Protein AF-0000000085064181 (afdb_homodimer)

Foldseek 3Di:
DDPLVVLVVLQVVLCCLLLVVLVCCLVPVLVVLVVPPPDLLVSLVVVLVVCVVSLVSNVVSLVSNVVSLVVVCVVCPHLVSADPLSNLLSVLSVVLSVLSVVLVPPLSVQLVVCSVVVVRVSNSVSVVVSSVSSVVSSVSVVSSVVSVVVSPPD/DDPLVVLVVLQVVLCCLLLVVLVCCLVPVLVVLVVPPPDLLVSLVVVLVVCVVSLVSNVVSLVSNVVSLVVVCVVCPHLVSADPLSNLLSVLSVVLSVLSVVLVPPLSVQLVVCSVVVVRVSNSVSVVVSSVSSVVSSVSVVSSVVSVVVSVPD

Radius of gyration: 20.27 Å; Cα contacts (8 Å, |Δi|>4): 348; chains: 2; bounding box: 43×54×42 Å

pLDDT: mean 97.79, std 2.45, range [74.62, 98.94]

Secondary structure (DSSP, 8-state):
--HHHHHHHHHHHHHHHHHHHHHHIIIIIHHHHHHH---HHHHHHHHHHHHHHHHHHHHHHHHHHHHHHHHHHHHTT-GGGS-HHHHHHHHHHHHHHHHHHHHIIIIIHHHHHHHHHT-HHHHHHHHHHHHHHHHHHHHHHHHHHHHHHHHHH-/--HHHHHHHHHHHHHHHHHHHHHHIIIIIHHHHHHH---HHHHHHHHHHHHHHHHHHHHHHHHHHHHHHHHHHHHTT-GGGS-HHHHHHHHHHHHHHHHHHHHIIIIIHHHHHHHHHT-HHHHHHHHHHHHHHHHHHHHHHHHHHHHHHHHHH-

Organism: Acidithiobacillus ferrooxidans (strain ATCC 23270 / DSM 14882 / CIP 104768 / NCIMB 8455) (NCBI:txid243159)

Solvent-accessible surface area (backbone atoms only — not comparable to full-atom values): 15217 Å² total; per-residue (Å²): 132,40,71,63,20,55,36,48,35,53,28,50,52,25,46,23,48,45,55,5,23,50,47,37,42,65,70,43,48,52,56,45,46,61,75,72,38,84,49,61,58,60,43,43,52,52,49,49,62,48,45,53,62,50,49,57,47,41,54,51,30,51,50,44,32,52,54,34,50,52,49,48,33,53,74,58,67,27,72,86,58,41,56,69,37,42,42,49,18,53,53,47,49,51,49,42,53,51,48,51,51,46,37,50,73,42,33,47,51,48,21,53,52,21,54,77,70,66,36,45,73,55,18,48,51,20,50,50,50,37,50,51,55,50,48,51,42,55,59,52,44,54,61,25,49,42,21,46,37,36,56,73,47,86,131,40,71,62,21,56,37,47,35,52,29,50,51,26,46,22,48,46,56,5,24,49,48,36,39,65,70,43,48,52,58,48,46,61,74,71,37,84,50,62,58,60,42,41,52,52,49,48,60,47,45,53,61,51,50,57,48,43,54,52,30,48,50,44,33,52,52,34,50,52,49,48,33,53,74,57,67,28,72,88,58,40,55,68,38,42,42,49,18,52,53,47,48,51,50,42,53,52,48,52,52,48,37,50,71,42,33,47,51,49,21,53,52,22,54,78,68,66,37,44,71,56,18,48,50,21,49,50,50,39,51,51,55,51,48,52,43,55,58,50,44,54,62,28,49,43,21,46,37,34,56,73,48,85

Structure (mmCIF, N/CA/C/O backbone):
data_AF-0000000085064181-model_v1
#
loop_
_entity.id
_entity.type
_entity.pdbx_description
1 polymer 'Copper resistance protein D domain-containing protein'
#
loop_
_atom_site.group_PDB
_atom_site.id
_atom_site.type_symbol
_atom_site.label_atom_id
_atom_site.label_alt_id
_atom_site.label_comp_id
_atom_site.label_asym_id
_atom_site.label_entity_id
_atom_site.label_seq_id
_atom_site.pdbx_PDB_ins_code
_atom_site.Cartn_x
_atom_site.Cartn_y
_atom_site.Cartn_z
_atom_site.occupancy
_atom_site.B_iso_or_equiv
_atom_site.auth_seq_id
_atom_site.auth_comp_id
_atom_site.auth_asym_id
_atom_site.auth_atom_id
_atom_site.pdbx_PDB_model_num
ATOM 1 N N . MET A 1 1 ? -0.974 -13.344 -24.125 1 75.06 1 MET A N 1
ATOM 2 C CA . MET A 1 1 ? -1.192 -13.422 -22.688 1 75.06 1 MET A CA 1
ATOM 3 C C . MET A 1 1 ? -2.535 -14.07 -22.375 1 75.06 1 MET A C 1
ATOM 5 O O . MET A 1 1 ? -3.535 -13.789 -23.031 1 75.06 1 MET A O 1
ATOM 9 N N . SER A 1 2 ? -2.432 -14.891 -21.328 1 89.25 2 SER A N 1
ATOM 10 C CA . SER A 1 2 ? -3.637 -15.641 -20.984 1 89.25 2 SER A CA 1
ATOM 11 C C . SER A 1 2 ? -4.617 -14.781 -20.203 1 89.25 2 SER A C 1
ATOM 13 O O . SER A 1 2 ? -4.238 -13.75 -19.641 1 89.25 2 SER A O 1
ATOM 15 N N . ALA A 1 3 ? -5.836 -15.094 -20.312 1 91.94 3 ALA A N 1
ATOM 16 C CA . ALA A 1 3 ? -6.875 -14.422 -19.547 1 91.94 3 ALA A CA 1
ATOM 17 C C . ALA A 1 3 ? -6.539 -14.438 -18.047 1 91.94 3 ALA A C 1
ATOM 19 O O . ALA A 1 3 ? -6.77 -13.445 -17.344 1 91.94 3 ALA A O 1
ATOM 20 N N . LEU A 1 4 ? -5.977 -15.492 -17.625 1 94.12 4 LEU A N 1
ATOM 21 C CA . LEU A 1 4 ? -5.621 -15.633 -16.219 1 94.12 4 LEU A CA 1
ATOM 22 C C . LEU A 1 4 ? -4.527 -14.641 -15.82 1 94.12 4 LEU A C 1
ATOM 24 O O . LEU A 1 4 ? -4.555 -14.086 -14.727 1 94.12 4 LEU A O 1
ATOM 28 N N . THR A 1 5 ? -3.584 -14.422 -16.719 1 96.19 5 THR A N 1
ATOM 29 C CA . THR A 1 5 ? -2.518 -13.461 -16.469 1 96.19 5 THR A CA 1
ATOM 30 C C . THR A 1 5 ? -3.086 -12.055 -16.297 1 96.19 5 THR A C 1
ATOM 32 O O . THR A 1 5 ? -2.703 -11.336 -15.367 1 96.19 5 THR A O 1
ATOM 35 N N . VAL A 1 6 ? -4.004 -11.68 -17.141 1 97.12 6 VAL A N 1
ATOM 36 C CA . VAL A 1 6 ? -4.605 -10.352 -17.094 1 97.12 6 VAL A CA 1
ATOM 37 C C . VAL A 1 6 ? -5.414 -10.188 -15.812 1 97.12 6 VAL A C 1
ATOM 39 O O . VAL A 1 6 ? -5.273 -9.18 -15.109 1 97.12 6 VAL A O 1
ATOM 42 N N . LEU A 1 7 ? -6.238 -11.148 -15.477 1 98.06 7 LEU A N 1
ATOM 43 C CA . LEU A 1 7 ? -7.066 -11.102 -14.281 1 98.06 7 LEU A CA 1
ATOM 44 C C . LEU A 1 7 ? -6.199 -11.023 -13.023 1 98.06 7 LEU A C 1
ATOM 46 O O . LEU A 1 7 ? -6.473 -10.219 -12.133 1 98.06 7 LEU A O 1
ATOM 50 N N . GLN A 1 8 ? -5.191 -11.828 -13.055 1 98.19 8 GLN A N 1
ATOM 51 C CA . GLN A 1 8 ? -4.309 -11.852 -11.898 1 98.19 8 GLN A CA 1
ATOM 52 C C . GLN A 1 8 ? -3.559 -10.531 -11.75 1 98.19 8 GLN A C 1
ATOM 54 O O . GLN A 1 8 ? -3.336 -10.055 -10.633 1 98.19 8 GLN A O 1
ATOM 59 N N . PHE A 1 9 ? -3.121 -10.016 -12.836 1 98.62 9 PHE A N 1
ATOM 60 C CA . PHE A 1 9 ? -2.404 -8.742 -12.797 1 98.62 9 PHE A CA 1
ATOM 61 C C . PHE A 1 9 ? -3.254 -7.656 -12.148 1 98.62 9 PHE A C 1
ATOM 63 O O . PHE A 1 9 ? -2.801 -6.977 -11.227 1 98.62 9 PHE A O 1
ATOM 70 N N . PHE A 1 10 ? -4.441 -7.477 -12.594 1 98.75 10 PHE A N 1
ATOM 71 C CA . PHE A 1 10 ? -5.32 -6.445 -12.055 1 98.75 10 PHE A CA 1
ATOM 72 C C . PHE A 1 10 ? -5.719 -6.77 -10.617 1 98.75 10 PHE A C 1
ATOM 74 O O . PHE A 1 10 ? -5.836 -5.867 -9.789 1 98.75 10 PHE A O 1
ATOM 81 N N . HIS A 1 11 ? -5.949 -8.016 -10.32 1 98.88 11 HIS A N 1
ATOM 82 C CA . HIS A 1 11 ? -6.301 -8.438 -8.969 1 98.88 11 HIS A CA 1
ATOM 83 C C . HIS A 1 11 ? -5.203 -8.086 -7.977 1 98.88 11 HIS A C 1
ATOM 85 O O . HIS A 1 11 ? -5.465 -7.445 -6.953 1 98.88 11 HIS A O 1
ATOM 91 N N . ILE A 1 12 ? -3.961 -8.391 -8.328 1 98.75 12 ILE A N 1
ATOM 92 C CA . ILE A 1 12 ? -2.828 -8.172 -7.434 1 98.75 12 ILE A CA 1
ATOM 93 C C . ILE A 1 12 ? -2.555 -6.676 -7.305 1 98.75 12 ILE A C 1
ATOM 95 O O . ILE A 1 12 ? -2.26 -6.18 -6.215 1 98.75 12 ILE A O 1
ATOM 99 N N . THR A 1 13 ? -2.658 -5.98 -8.398 1 98.75 13 THR A N 1
ATOM 100 C CA . THR A 1 13 ? -2.443 -4.539 -8.352 1 98.75 13 THR A CA 1
ATOM 101 C C . THR A 1 13 ? -3.471 -3.869 -7.441 1 98.75 13 THR A C 1
ATOM 103 O O . THR A 1 13 ? -3.139 -2.941 -6.699 1 98.75 13 THR A O 1
ATOM 106 N N . ALA A 1 14 ? -4.699 -4.336 -7.512 1 98.88 14 ALA A N 1
ATOM 107 C CA . ALA A 1 14 ? -5.746 -3.807 -6.648 1 98.88 14 ALA A CA 1
ATOM 108 C C . ALA A 1 14 ? -5.453 -4.109 -5.18 1 98.88 14 ALA A C 1
ATOM 110 O O . ALA A 1 14 ? -5.645 -3.252 -4.312 1 98.88 14 ALA A O 1
ATOM 111 N N . VAL A 1 15 ? -4.949 -5.27 -4.883 1 98.88 15 VAL A N 1
ATOM 112 C CA . VAL A 1 15 ? -4.598 -5.652 -3.518 1 98.88 15 VAL A CA 1
ATOM 113 C C . VAL A 1 15 ? -3.463 -4.762 -3.01 1 98.88 15 VAL A C 1
ATOM 115 O O . VAL A 1 15 ? -3.533 -4.23 -1.901 1 98.88 15 VAL A O 1
ATOM 118 N N . VAL A 1 16 ? -2.463 -4.566 -3.787 1 98.88 16 VAL A N 1
ATOM 119 C CA . VAL A 1 16 ? -1.282 -3.803 -3.4 1 98.88 16 VAL A CA 1
ATOM 120 C C . VAL A 1 16 ? -1.685 -2.369 -3.059 1 98.88 16 VAL A C 1
ATOM 122 O O . VAL A 1 16 ? -1.287 -1.838 -2.02 1 98.88 16 VAL A O 1
ATOM 125 N N . SER A 1 17 ? -2.496 -1.791 -3.879 1 98.75 17 SER A N 1
ATOM 126 C CA . SER A 1 17 ? -2.828 -0.38 -3.707 1 98.75 17 SER A CA 1
ATOM 127 C C . SER A 1 17 ? -3.83 -0.183 -2.576 1 98.75 17 SER A C 1
ATOM 129 O O . SER A 1 17 ? -3.766 0.811 -1.849 1 98.75 17 SER A O 1
ATOM 131 N N . TRP A 1 18 ? -4.746 -1.144 -2.412 1 98.88 18 TRP A N 1
ATOM 132 C CA . TRP A 1 18 ? -5.762 -1.021 -1.369 1 98.88 18 TRP A CA 1
ATOM 133 C C . TRP A 1 18 ? -5.191 -1.404 -0.007 1 98.88 18 TRP A C 1
ATOM 135 O O . TRP A 1 18 ? -5.105 -0.567 0.895 1 98.88 18 TRP A O 1
ATOM 145 N N . ILE A 1 19 ? -4.672 -2.576 0.151 1 98.88 19 ILE A N 1
ATOM 146 C CA . ILE A 1 19 ? -4.188 -3.102 1.423 1 98.88 19 ILE A CA 1
ATOM 147 C C . ILE A 1 19 ? -2.908 -2.377 1.828 1 98.88 19 ILE A C 1
ATOM 149 O O . ILE A 1 19 ? -2.705 -2.07 3.006 1 98.88 19 ILE A O 1
ATOM 153 N N . GLY A 1 20 ? -2.08 -2.127 0.867 1 98.75 20 GLY A N 1
ATOM 154 C CA . GLY A 1 20 ? -0.891 -1.344 1.156 1 98.75 20 GLY A CA 1
ATOM 155 C C . GLY A 1 20 ? -1.202 0.071 1.607 1 98.75 20 GLY A C 1
ATOM 156 O O . GLY A 1 20 ? -0.477 0.642 2.424 1 98.75 20 GLY A O 1
ATOM 157 N N . GLY A 1 21 ? -2.215 0.629 1.021 1 98.62 21 GLY A N 1
ATOM 158 C CA . GLY A 1 21 ? -2.666 1.941 1.454 1 98.62 21 GLY A CA 1
ATOM 159 C C . GLY A 1 21 ? -3.141 1.963 2.895 1 98.62 21 GLY A C 1
ATOM 160 O O . GLY A 1 21 ? -2.785 2.863 3.658 1 98.62 21 GLY A O 1
ATOM 161 N N . ILE A 1 22 ? -3.904 0.978 3.252 1 98.69 22 ILE A N 1
ATOM 162 C CA . ILE A 1 22 ? -4.375 0.872 4.629 1 98.69 22 ILE A CA 1
ATOM 163 C C . ILE A 1 22 ? -3.186 0.702 5.57 1 98.69 22 ILE A C 1
ATOM 165 O O . ILE A 1 22 ? -3.162 1.277 6.66 1 98.69 22 ILE A O 1
ATOM 169 N N . PHE A 1 23 ? -2.279 -0.085 5.172 1 98.88 23 PHE A N 1
ATOM 170 C CA . PHE A 1 23 ? -1.082 -0.306 5.977 1 98.88 23 PHE A CA 1
ATOM 171 C C . PHE A 1 23 ? -0.389 1.015 6.289 1 98.88 23 PHE A C 1
ATOM 173 O O . PHE A 1 23 ? -0.107 1.313 7.449 1 98.88 23 PHE A O 1
ATOM 180 N N . LEU A 1 24 ? -0.12 1.826 5.266 1 98.75 24 LEU A N 1
ATOM 181 C CA . LEU A 1 24 ? 0.539 3.109 5.484 1 98.75 24 LEU A CA 1
ATOM 182 C C . LEU A 1 24 ? -0.328 4.023 6.344 1 98.75 24 LEU A C 1
ATOM 184 O O . LEU A 1 24 ? 0.174 4.691 7.25 1 98.75 24 LEU A O 1
ATOM 188 N N . LEU A 1 25 ? -1.599 4.047 6.023 1 98.44 25 LEU A N 1
ATOM 189 C CA . LEU A 1 25 ? -2.518 4.945 6.715 1 98.44 25 LEU A CA 1
ATOM 190 C C . LEU A 1 25 ? -2.584 4.621 8.203 1 98.44 25 LEU A C 1
ATOM 192 O O . LEU A 1 25 ? -2.375 5.496 9.047 1 98.44 25 LEU A O 1
ATOM 196 N N . ASP A 1 26 ? -2.768 3.391 8.508 1 97.81 26 ASP A N 1
ATOM 197 C CA . ASP A 1 26 ? -3.049 2.988 9.883 1 97.81 26 ASP A CA 1
ATOM 198 C C . ASP A 1 26 ? -1.766 2.924 10.711 1 97.81 26 ASP A C 1
ATOM 200 O O . ASP A 1 26 ? -1.769 3.258 11.898 1 97.81 26 ASP A O 1
ATOM 204 N N . ILE A 1 27 ? -0.712 2.561 10.086 1 98.38 27 ILE A N 1
ATOM 205 C CA . ILE A 1 27 ? 0.496 2.283 10.859 1 98.38 27 ILE A CA 1
ATOM 206 C C . ILE A 1 27 ? 1.347 3.547 10.953 1 98.38 27 ILE A C 1
ATOM 208 O O . ILE A 1 27 ? 2.041 3.758 11.953 1 98.38 27 ILE A O 1
ATOM 212 N N . PHE A 1 28 ? 1.268 4.422 9.977 1 98.44 28 PHE A N 1
ATOM 213 C CA . PHE A 1 28 ? 2.229 5.52 9.984 1 98.44 28 PHE A CA 1
ATOM 214 C C . PHE A 1 28 ? 1.515 6.867 9.969 1 98.44 28 PHE A C 1
ATOM 216 O O . PHE A 1 28 ? 1.78 7.727 10.812 1 98.44 28 PHE A O 1
ATOM 223 N N . ILE A 1 29 ? 0.513 7.062 9.102 1 98.56 29 ILE A N 1
ATOM 224 C CA . ILE A 1 29 ? -0.063 8.383 8.891 1 98.56 29 ILE A CA 1
ATOM 225 C C . ILE A 1 29 ? -0.861 8.805 10.125 1 98.56 29 ILE A C 1
ATOM 227 O O . ILE A 1 29 ? -0.62 9.875 10.695 1 98.56 29 ILE A O 1
ATOM 231 N N . VAL A 1 30 ? -1.759 7.957 10.57 1 98 30 VAL A N 1
ATOM 232 C CA . VAL A 1 30 ? -2.682 8.32 11.641 1 98 30 VAL A CA 1
ATOM 233 C C . VAL A 1 30 ? -1.902 8.594 12.922 1 98 30 VAL A C 1
ATOM 235 O O . VAL A 1 30 ? -2.102 9.617 13.578 1 98 30 VAL A O 1
ATOM 238 N N . PRO A 1 31 ? -0.951 7.777 13.281 1 97.62 31 PRO A N 1
ATOM 239 C CA . PRO A 1 31 ? -0.19 8.07 14.5 1 97.62 31 PRO A CA 1
ATOM 240 C C . PRO A 1 31 ? 0.627 9.352 14.391 1 97.62 31 PRO A C 1
ATOM 242 O O . PRO A 1 31 ? 0.751 10.094 15.367 1 97.62 31 PRO A O 1
ATOM 245 N N . VAL A 1 32 ? 1.174 9.664 13.258 1 98.25 32 VAL A N 1
ATOM 246 C CA . VAL A 1 32 ? 1.962 10.875 13.07 1 98.25 32 VAL A CA 1
ATOM 247 C C . VAL A 1 32 ? 1.064 12.102 13.211 1 98.25 32 VAL A C 1
ATOM 249 O O . VAL A 1 32 ? 1.436 13.078 13.867 1 98.25 32 VAL A O 1
ATOM 252 N N . LEU A 1 33 ? -0.136 12.062 12.648 1 97.62 33 LEU A N 1
ATOM 253 C CA . LEU A 1 33 ? -1.059 13.188 12.758 1 97.62 33 LEU A CA 1
ATOM 254 C C . LEU A 1 33 ? -1.502 13.391 14.203 1 97.62 33 LEU A C 1
ATOM 256 O O . LEU A 1 33 ? -1.617 14.523 14.672 1 97.62 33 LEU A O 1
ATOM 260 N N . ARG A 1 34 ? -1.693 12.344 14.898 1 97.12 34 ARG A N 1
ATOM 261 C CA . ARG A 1 34 ? -2.105 12.422 16.297 1 97.12 34 ARG A CA 1
ATOM 262 C C . ARG A 1 34 ? -1.025 13.078 17.156 1 97.12 34 ARG A C 1
ATOM 264 O O . ARG A 1 34 ? -1.33 13.867 18.047 1 97.12 34 ARG A O 1
ATOM 271 N N . ARG A 1 35 ? 0.212 12.812 16.828 1 97.31 35 ARG A N 1
ATOM 272 C CA . ARG A 1 35 ? 1.332 13.305 17.609 1 97.31 35 ARG A CA 1
ATOM 273 C C . ARG A 1 35 ? 1.645 14.758 17.281 1 97.31 35 ARG A C 1
ATOM 275 O O . ARG A 1 35 ? 2.148 15.5 18.125 1 97.31 35 ARG A O 1
ATOM 282 N N . ASN A 1 36 ? 1.24 15.172 16.094 1 96.38 36 ASN A N 1
ATOM 283 C CA . ASN A 1 36 ? 1.779 16.453 15.633 1 96.38 36 ASN A CA 1
ATOM 284 C C . ASN A 1 36 ? 0.685 17.5 15.508 1 96.38 36 ASN A C 1
ATOM 286 O O . ASN A 1 36 ? 0.978 18.688 15.336 1 96.38 36 ASN A O 1
ATOM 290 N N . ILE A 1 37 ? -0.562 17.078 15.594 1 96.44 37 ILE A N 1
ATOM 291 C CA . ILE A 1 37 ? -1.672 18.016 15.492 1 96.44 37 ILE A CA 1
ATOM 292 C C . ILE A 1 37 ? -2.553 17.906 16.734 1 96.44 37 ILE A C 1
ATOM 294 O O . ILE A 1 37 ? -3.354 16.984 16.859 1 96.44 37 ILE A O 1
ATOM 298 N N . ALA A 1 38 ? -2.564 18.875 17.578 1 95.19 38 ALA A N 1
ATOM 299 C CA . ALA A 1 38 ? -3.227 18.844 18.875 1 95.19 38 ALA A CA 1
ATOM 300 C C . ALA A 1 38 ? -4.723 19.109 18.734 1 95.19 38 ALA A C 1
ATOM 302 O O . ALA A 1 38 ? -5.535 18.5 19.438 1 95.19 38 ALA A O 1
ATOM 303 N N . SER A 1 39 ? -5.016 19.953 17.844 1 95.94 39 SER A N 1
ATOM 304 C CA . SER A 1 39 ? -6.418 20.312 17.656 1 95.94 39 SER A CA 1
ATOM 305 C C . SER A 1 39 ? -7.215 19.156 17.062 1 95.94 39 SER A C 1
ATOM 307 O O . SER A 1 39 ? -6.945 18.734 15.938 1 95.94 39 SER A O 1
ATOM 309 N N . GLU A 1 40 ? -8.18 18.734 17.766 1 95.88 40 GLU A N 1
ATOM 310 C CA . GLU A 1 40 ? -9.047 17.656 17.297 1 95.88 40 GLU A CA 1
ATOM 311 C C . GLU A 1 40 ? -9.766 18.047 16.016 1 95.88 40 GLU A C 1
ATOM 313 O O . GLU A 1 40 ? -9.93 17.219 15.109 1 95.88 40 GLU A O 1
ATOM 318 N N . ALA A 1 41 ? -10.148 19.234 15.969 1 97.69 41 ALA A N 1
ATOM 319 C CA . ALA A 1 41 ? -10.828 19.75 14.781 1 97.69 41 ALA A CA 1
ATOM 320 C C . ALA A 1 41 ? -9.922 19.688 13.555 1 97.69 41 ALA A C 1
ATOM 322 O O . ALA A 1 41 ? -10.328 19.172 12.508 1 97.69 41 ALA A O 1
ATOM 323 N N . GLU A 1 42 ? -8.711 20.156 13.711 1 96.81 42 GLU A N 1
ATOM 324 C CA . GLU A 1 42 ? -7.762 20.172 12.602 1 96.81 42 GLU A CA 1
ATOM 325 C C . GLU A 1 42 ? -7.391 18.766 12.164 1 96.81 42 GLU A C 1
ATOM 327 O O . GLU A 1 42 ? -7.352 18.469 10.969 1 96.81 42 GLU A O 1
ATOM 332 N N . ARG A 1 43 ? -7.18 17.906 13.109 1 97.25 43 ARG A N 1
ATOM 333 C CA . ARG A 1 43 ? -6.805 16.516 12.82 1 97.25 43 ARG A CA 1
ATOM 334 C C . ARG A 1 43 ? -7.926 15.789 12.086 1 97.25 43 ARG A C 1
ATOM 336 O O . ARG A 1 43 ? -7.684 15.094 11.102 1 97.25 43 ARG A O 1
ATOM 343 N N . SER A 1 44 ? -9.156 15.992 12.555 1 97.81 44 SER A N 1
ATOM 344 C CA . SER A 1 44 ? -10.312 15.336 11.945 1 97.81 44 SER A CA 1
ATOM 345 C C . SER A 1 44 ? -10.531 15.836 10.523 1 97.81 44 SER A C 1
ATOM 347 O O . SER A 1 44 ? -10.828 15.047 9.617 1 97.81 44 SER A O 1
ATOM 349 N N . LYS A 1 45 ? -10.359 17.094 10.352 1 98.06 45 LYS A N 1
ATOM 350 C CA . LYS A 1 45 ? -10.547 17.656 9.016 1 98.06 45 LYS A CA 1
ATOM 351 C C . LYS A 1 45 ? -9.484 17.141 8.047 1 98.06 45 LYS A C 1
ATOM 353 O O . LYS A 1 45 ? -9.805 16.781 6.906 1 98.06 45 LYS A O 1
ATOM 358 N N . LEU A 1 46 ? -8.273 17.125 8.508 1 98 46 LEU A N 1
ATOM 359 C CA . LEU A 1 46 ? -7.195 16.656 7.641 1 98 46 LEU A CA 1
ATOM 360 C C . LEU A 1 46 ? -7.371 15.172 7.312 1 98 46 LEU A C 1
ATOM 362 O O . LEU A 1 46 ? -7.207 14.766 6.16 1 98 46 LEU A O 1
ATOM 366 N N . LEU A 1 47 ? -7.699 14.375 8.289 1 98.38 47 LEU A N 1
ATOM 367 C CA . LEU A 1 47 ? -7.934 12.945 8.07 1 98.38 47 LEU A CA 1
ATOM 368 C C . LEU A 1 47 ? -9.055 12.734 7.059 1 98.38 47 LEU A C 1
ATOM 370 O O . LEU A 1 47 ? -8.953 11.875 6.18 1 98.38 47 LEU A O 1
ATOM 374 N N . TYR A 1 48 ? -10.086 13.484 7.191 1 98.5 48 TYR A N 1
ATOM 375 C CA . TYR A 1 48 ? -11.211 13.359 6.277 1 98.5 48 TYR A CA 1
ATOM 376 C C . TYR A 1 48 ? -10.805 13.711 4.852 1 98.5 48 TYR A C 1
ATOM 378 O O . TYR A 1 48 ? -11.258 13.086 3.895 1 98.5 48 TYR A O 1
ATOM 386 N N . GLN A 1 49 ? -9.961 14.688 4.719 1 98.25 49 GLN A N 1
ATOM 387 C CA . GLN A 1 49 ? -9.469 15.102 3.408 1 98.25 49 GLN A CA 1
ATOM 388 C C . GLN A 1 49 ? -8.586 14.016 2.791 1 98.25 49 GLN A C 1
ATOM 390 O O . GLN A 1 49 ? -8.445 13.945 1.568 1 98.25 49 GLN A O 1
ATOM 395 N N . ILE A 1 50 ? -7.961 13.172 3.598 1 98.44 50 ILE A N 1
ATOM 396 C CA . ILE A 1 50 ? -7.168 12.039 3.133 1 98.44 50 ILE A CA 1
ATOM 397 C C . ILE A 1 50 ? -8.086 10.867 2.789 1 98.44 50 ILE A C 1
ATOM 399 O O . ILE A 1 50 ? -7.941 10.25 1.732 1 98.44 50 ILE A O 1
ATOM 403 N N . PHE A 1 51 ? -9.109 10.633 3.645 1 98.56 51 PHE A N 1
ATOM 404 C CA . PHE A 1 51 ? -9.992 9.484 3.484 1 98.56 51 PHE A CA 1
ATOM 405 C C . PHE A 1 51 ? -10.82 9.617 2.209 1 98.56 51 PHE A C 1
ATOM 407 O O . PHE A 1 51 ? -11.039 8.633 1.503 1 98.56 51 PHE A O 1
ATOM 414 N N . ARG A 1 52 ? -11.219 10.734 1.875 1 97.88 52 ARG A N 1
ATOM 415 C CA . ARG A 1 52 ? -12.18 10.945 0.796 1 97.88 52 ARG A CA 1
ATOM 416 C C . ARG A 1 52 ? -11.625 10.461 -0.537 1 97.88 52 ARG A C 1
ATOM 418 O O . ARG A 1 52 ? -12.219 9.602 -1.189 1 97.88 52 ARG A O 1
ATOM 425 N N . PRO A 1 53 ? -10.5 10.93 -0.911 1 98.44 53 PRO A N 1
ATOM 426 C CA . PRO A 1 53 ? -9.984 10.438 -2.193 1 98.44 53 PRO A CA 1
ATOM 427 C C . PRO A 1 53 ? -9.492 9 -2.119 1 98.44 53 PRO A C 1
ATOM 429 O O . PRO A 1 53 ? -9.547 8.266 -3.113 1 98.44 53 PRO A O 1
ATOM 432 N N . PHE A 1 54 ? -8.984 8.609 -0.998 1 98.62 54 PHE A N 1
ATOM 433 C CA . PHE A 1 54 ? -8.555 7.219 -0.879 1 98.62 54 PHE A CA 1
ATOM 434 C C . PHE A 1 54 ? -9.742 6.273 -0.983 1 98.62 54 PHE A C 1
ATOM 436 O O . PHE A 1 54 ? -9.656 5.223 -1.627 1 98.62 54 PHE A O 1
ATOM 443 N N . PHE A 1 55 ? -10.891 6.652 -0.402 1 98.5 55 PHE A N 1
ATOM 444 C CA . PHE A 1 55 ? -12.078 5.805 -0.482 1 98.5 55 PHE A CA 1
ATOM 445 C C . PHE A 1 55 ? -12.609 5.762 -1.908 1 98.5 55 PHE A C 1
ATOM 447 O O . PHE A 1 55 ? -13.141 4.738 -2.344 1 98.5 55 PHE A O 1
ATOM 454 N N . ALA A 1 56 ? -12.484 6.816 -2.656 1 98.5 56 ALA A N 1
ATOM 455 C CA . ALA A 1 56 ? -12.828 6.766 -4.074 1 98.5 56 ALA A CA 1
ATOM 456 C C . ALA A 1 56 ? -12 5.707 -4.801 1 98.5 56 ALA A C 1
ATOM 458 O O . ALA A 1 56 ? -12.523 4.969 -5.641 1 98.5 56 ALA A O 1
ATOM 459 N N . TRP A 1 57 ? -10.727 5.617 -4.473 1 98.69 57 TRP A N 1
ATOM 460 C CA . TRP A 1 57 ? -9.867 4.59 -5.055 1 98.69 57 TRP A CA 1
ATOM 461 C C . TRP A 1 57 ? -10.273 3.201 -4.566 1 98.69 57 TRP A C 1
ATOM 463 O O . TRP A 1 57 ? -10.234 2.234 -5.328 1 98.69 57 TRP A O 1
ATOM 473 N N . VAL A 1 58 ? -10.625 3.088 -3.297 1 98.69 58 VAL A N 1
ATOM 474 C CA . VAL A 1 58 ? -10.992 1.798 -2.727 1 98.69 58 VAL A CA 1
ATOM 475 C C . VAL A 1 58 ? -12.227 1.25 -3.441 1 98.69 58 VAL A C 1
ATOM 477 O O . VAL A 1 58 ? -12.352 0.04 -3.641 1 98.69 58 VAL A O 1
ATOM 480 N N . TRP A 1 59 ? -13.188 2.137 -3.912 1 98.75 59 TRP A N 1
ATOM 481 C CA . TRP A 1 59 ? -14.328 1.697 -4.715 1 98.75 59 TRP A CA 1
ATOM 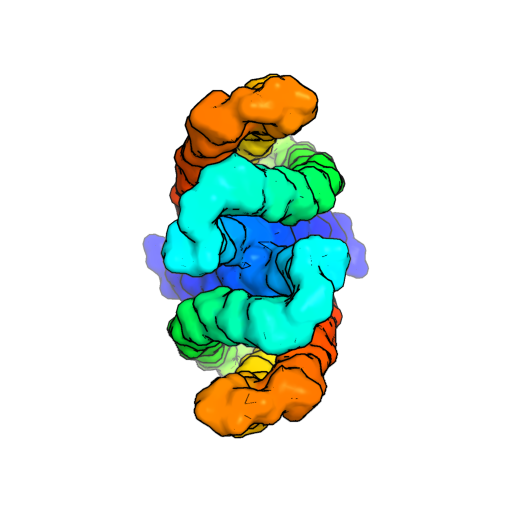482 C C . TRP A 1 59 ? -13.859 1.035 -6.008 1 98.75 59 TRP A C 1
ATOM 484 O O . TRP A 1 59 ? -14.352 -0.032 -6.379 1 98.75 59 TRP A O 1
ATOM 494 N N . VAL A 1 60 ? -12.906 1.679 -6.629 1 98.81 60 VAL A N 1
ATOM 495 C CA . VAL A 1 60 ? -12.375 1.161 -7.887 1 98.81 60 VAL A CA 1
ATOM 496 C C . VAL A 1 60 ? -11.625 -0.142 -7.633 1 98.81 60 VAL A C 1
ATOM 498 O O . VAL A 1 6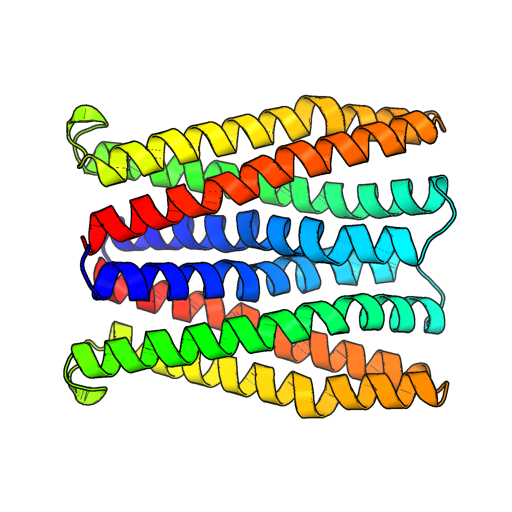0 ? -11.875 -1.153 -8.289 1 98.81 60 VAL A O 1
ATOM 501 N N . ALA A 1 61 ? -10.719 -0.136 -6.66 1 98.81 61 ALA A N 1
ATOM 502 C CA . ALA A 1 61 ? -9.922 -1.316 -6.34 1 98.81 61 ALA A CA 1
ATOM 503 C C . ALA A 1 61 ? -10.805 -2.469 -5.879 1 98.81 61 ALA A C 1
ATOM 505 O O . ALA A 1 61 ? -10.578 -3.623 -6.25 1 98.81 61 ALA A O 1
ATOM 506 N N . GLY A 1 62 ? -11.766 -2.125 -5.027 1 98.69 62 GLY A N 1
ATOM 507 C CA . GLY A 1 62 ? -12.711 -3.141 -4.582 1 98.69 62 GLY A CA 1
ATOM 508 C C . GLY A 1 62 ? -13.469 -3.789 -5.723 1 98.69 62 GLY A C 1
ATOM 509 O O . GLY A 1 62 ? -13.617 -5.012 -5.762 1 98.69 62 GLY A O 1
ATOM 510 N N . ALA A 1 63 ? -14 -2.963 -6.652 1 98.81 63 ALA A N 1
ATOM 511 C CA . ALA A 1 63 ? -14.711 -3.486 -7.816 1 98.81 63 ALA A CA 1
ATOM 512 C C . ALA A 1 63 ? -13.797 -4.387 -8.648 1 98.81 63 ALA A C 1
ATOM 514 O O . ALA A 1 63 ? -14.203 -5.473 -9.07 1 98.81 63 ALA A O 1
ATOM 515 N N . VAL A 1 64 ? -12.578 -3.953 -8.875 1 98.88 64 VAL A N 1
ATOM 516 C CA . VAL A 1 64 ? -11.602 -4.727 -9.641 1 98.88 64 VAL A CA 1
ATOM 517 C C . VAL A 1 64 ? -11.344 -6.062 -8.945 1 98.88 64 VAL A C 1
ATOM 519 O O . VAL A 1 64 ? -11.297 -7.109 -9.594 1 98.88 64 VAL A O 1
ATOM 522 N N . LEU A 1 65 ? -11.211 -6.074 -7.648 1 98.88 65 LEU A N 1
ATOM 523 C CA . LEU A 1 65 ? -10.938 -7.289 -6.887 1 98.88 65 LEU A CA 1
ATOM 524 C C . LEU A 1 65 ? -12.102 -8.273 -6.992 1 98.88 65 LEU A C 1
ATOM 526 O O . LEU A 1 65 ? -11.891 -9.461 -7.246 1 98.88 65 LEU A O 1
ATOM 530 N N . VAL A 1 66 ? -13.266 -7.742 -6.805 1 98.75 66 VAL A N 1
ATOM 531 C CA . VAL A 1 66 ? -14.445 -8.609 -6.824 1 98.75 66 VAL A CA 1
ATOM 532 C C . VAL A 1 66 ? -14.641 -9.172 -8.227 1 98.75 66 VAL A C 1
ATOM 534 O O . VAL A 1 66 ? -14.836 -10.383 -8.398 1 98.75 66 VAL A O 1
ATOM 537 N N . ILE A 1 67 ? -14.555 -8.32 -9.25 1 98.75 67 ILE A N 1
ATOM 538 C CA . ILE A 1 67 ? -14.797 -8.734 -10.625 1 98.75 67 ILE A CA 1
ATOM 539 C C . ILE A 1 67 ? -13.742 -9.75 -11.055 1 98.75 67 ILE A C 1
ATOM 541 O O . ILE A 1 67 ? -14.07 -10.836 -11.547 1 98.75 67 ILE A O 1
ATOM 545 N N . THR A 1 68 ? -12.484 -9.461 -10.836 1 98.75 68 THR A N 1
ATOM 546 C CA . THR A 1 68 ? -11.422 -10.383 -11.25 1 98.75 68 THR A CA 1
ATOM 547 C C . THR A 1 68 ? -11.445 -11.648 -10.398 1 98.75 68 THR A C 1
ATOM 549 O O . THR A 1 68 ? -11.281 -12.75 -10.922 1 98.75 68 THR A O 1
ATOM 552 N N . GLY A 1 69 ? -11.641 -11.531 -9.109 1 98.5 69 GLY A N 1
ATOM 553 C CA . GLY A 1 69 ? -11.672 -12.68 -8.219 1 98.5 69 GLY A CA 1
ATOM 554 C C . GLY A 1 69 ? -12.766 -13.672 -8.562 1 98.5 69 GLY A C 1
ATOM 555 O O . GLY A 1 69 ? -12.5 -14.867 -8.734 1 98.5 69 GLY A O 1
ATOM 556 N N . TYR A 1 70 ? -13.938 -13.219 -8.727 1 98.5 70 TYR A N 1
ATOM 557 C CA . TYR A 1 70 ? -15.062 -14.125 -8.961 1 98.5 70 TYR A CA 1
ATOM 558 C C . TYR A 1 70 ? -15.078 -14.602 -10.406 1 98.5 70 TYR A C 1
ATOM 560 O O . TYR A 1 70 ? -15.609 -15.672 -10.711 1 98.5 70 TYR A O 1
ATOM 568 N N . TRP A 1 71 ? -14.531 -13.773 -11.297 1 98.38 71 TRP A N 1
ATOM 569 C CA . TRP A 1 71 ? -14.32 -14.281 -12.641 1 98.38 71 TRP A CA 1
ATOM 570 C C . TRP A 1 71 ? -13.391 -15.492 -12.625 1 98.38 71 TRP A C 1
ATOM 572 O O . TRP A 1 71 ? -13.641 -16.484 -13.32 1 98.38 71 TRP A O 1
ATOM 582 N N . MET A 1 72 ? -12.367 -15.469 -11.859 1 97.94 72 MET A N 1
ATOM 583 C CA . MET A 1 72 ? -11.445 -16.594 -11.766 1 97.94 72 MET A CA 1
ATOM 584 C C . MET A 1 72 ? -12.102 -17.781 -11.07 1 97.94 72 MET A C 1
ATOM 586 O O . MET A 1 72 ? -11.828 -18.938 -11.406 1 97.94 72 MET A O 1
ATOM 590 N N . VAL A 1 73 ? -12.977 -17.484 -10.094 1 98 73 VAL A N 1
ATOM 591 C CA . VAL A 1 73 ? -13.75 -18.562 -9.484 1 98 73 VAL A CA 1
ATOM 592 C C . VAL A 1 73 ? -14.555 -19.281 -10.562 1 98 73 VAL A C 1
ATOM 594 O O . VAL A 1 73 ? -14.586 -20.516 -10.594 1 98 73 VAL A O 1
ATOM 597 N N . TYR A 1 74 ? -15.133 -18.5 -11.43 1 97.31 74 TYR A N 1
ATOM 598 C CA . TYR A 1 74 ? -15.906 -19.078 -12.531 1 97.31 74 TYR A CA 1
ATOM 599 C C . TYR A 1 74 ? -15.016 -19.875 -13.461 1 97.31 74 TYR A C 1
ATOM 601 O O . TYR A 1 74 ? -15.375 -20.984 -13.867 1 97.31 74 TYR A O 1
ATOM 609 N N . VAL A 1 75 ? -13.867 -19.375 -13.797 1 94.88 75 VAL A N 1
ATOM 610 C CA . VAL A 1 75 ? -12.914 -20.031 -14.695 1 94.88 75 VAL A CA 1
ATOM 611 C C . VAL A 1 75 ? -12.469 -21.359 -14.094 1 94.88 75 VAL A C 1
ATOM 613 O O . VAL A 1 75 ? -12.266 -22.344 -14.82 1 94.88 75 VAL A O 1
ATOM 616 N N . TYR A 1 76 ? -12.352 -21.5 -12.75 1 95.31 76 TYR A N 1
ATOM 617 C CA . TYR A 1 76 ? -11.867 -22.703 -12.07 1 95.31 76 TYR A CA 1
ATOM 618 C C . TYR A 1 76 ? -13 -23.703 -11.867 1 95.31 76 TYR A C 1
ATOM 620 O O . TYR A 1 76 ? -12.781 -24.797 -11.328 1 95.31 76 TYR A O 1
ATOM 628 N N . GLY A 1 77 ? -14.219 -23.391 -12.32 1 96.62 77 GLY A N 1
ATOM 629 C CA . GLY A 1 77 ? -15.32 -24.328 -12.289 1 96.62 77 GLY A CA 1
ATOM 630 C C . GLY A 1 77 ? -16.281 -24.078 -11.148 1 96.62 77 GLY A C 1
ATOM 631 O O . GLY A 1 77 ? -17.109 -24.953 -10.828 1 96.62 77 GLY A O 1
ATOM 632 N N . GLY A 1 78 ? -16.031 -22.922 -10.445 1 97.62 78 GLY A N 1
ATOM 633 C CA . GLY A 1 78 ? -16.938 -22.578 -9.359 1 97.62 78 GLY A CA 1
ATOM 634 C C . GLY A 1 78 ? -16.312 -22.719 -7.988 1 97.62 78 GLY A C 1
ATOM 635 O O . GLY A 1 78 ? -15.203 -23.266 -7.855 1 97.62 78 GLY A O 1
ATOM 636 N N . PHE A 1 79 ? -17.031 -22.203 -6.969 1 97.19 79 PHE A N 1
ATOM 637 C CA . PHE A 1 79 ? -16.516 -22.125 -5.609 1 97.19 79 PHE A CA 1
ATOM 638 C C . PHE A 1 79 ? -16.188 -23.5 -5.062 1 97.19 79 PHE A C 1
ATOM 640 O O . PHE A 1 79 ? -15.133 -23.703 -4.441 1 97.19 79 PHE A O 1
ATOM 647 N N . THR A 1 80 ? -17 -24.562 -5.336 1 96.5 80 THR A N 1
ATOM 648 C CA . THR A 1 80 ? -16.812 -25.891 -4.781 1 96.5 80 THR A CA 1
ATOM 649 C C . THR A 1 80 ? -15.672 -26.625 -5.488 1 96.5 80 THR A C 1
ATOM 651 O O . THR A 1 80 ? -15.125 -27.578 -4.957 1 96.5 80 THR A O 1
ATOM 654 N N . ALA A 1 81 ? -15.352 -26.188 -6.617 1 97.38 81 ALA A N 1
ATOM 655 C CA . ALA A 1 81 ? -14.297 -26.828 -7.398 1 97.38 81 ALA A CA 1
ATOM 656 C C . ALA A 1 81 ? -12.93 -26.266 -7.023 1 97.38 81 ALA A C 1
ATOM 658 O O . ALA A 1 81 ? -11.898 -26.844 -7.391 1 97.38 81 ALA A O 1
ATOM 659 N N . LEU A 1 82 ? -12.883 -25.203 -6.281 1 96.56 82 LEU A N 1
ATOM 660 C CA . LEU A 1 82 ? -11.625 -24.562 -5.906 1 96.56 82 LEU A CA 1
ATOM 661 C C . LEU A 1 82 ? -10.859 -25.422 -4.898 1 96.56 82 LEU A C 1
ATOM 663 O O . LEU A 1 82 ? -11.461 -26.016 -4.004 1 96.56 82 LEU A O 1
ATOM 667 N N . PRO A 1 83 ? -9.562 -25.391 -5.062 1 96.25 83 PRO A N 1
ATOM 668 C CA . PRO A 1 83 ? -8.789 -25.922 -3.941 1 96.25 83 PRO A CA 1
ATOM 669 C C . PRO A 1 83 ? -9.109 -25.219 -2.621 1 96.25 83 PRO A C 1
ATOM 671 O O . PRO A 1 83 ? -9.484 -24.047 -2.615 1 96.25 83 PRO A O 1
ATOM 674 N N . THR A 1 84 ? -8.953 -25.906 -1.563 1 97.5 84 THR A N 1
ATOM 675 C CA . THR A 1 84 ? -9.305 -25.422 -0.235 1 97.5 84 THR A CA 1
ATOM 676 C C . THR A 1 84 ? -8.648 -24.062 0.043 1 97.5 84 THR A C 1
ATOM 678 O O . THR A 1 84 ? -9.297 -23.141 0.539 1 97.5 84 THR A O 1
ATOM 681 N N . ALA A 1 85 ? -7.375 -23.938 -0.25 1 97.94 85 ALA A N 1
ATOM 682 C CA . ALA A 1 85 ? -6.641 -22.688 -0.008 1 97.94 85 ALA A CA 1
ATOM 683 C C . ALA A 1 85 ? -7.289 -21.516 -0.731 1 97.94 85 ALA A C 1
ATOM 685 O O . ALA A 1 85 ? -7.418 -20.422 -0.168 1 97.94 85 ALA A O 1
ATOM 686 N N . MET A 1 86 ? -7.676 -21.75 -1.916 1 97.81 86 MET A N 1
ATOM 687 C CA . MET A 1 86 ? -8.289 -20.688 -2.703 1 97.81 86 MET A CA 1
ATOM 688 C C . MET A 1 86 ? -9.703 -20.391 -2.211 1 97.81 86 MET A C 1
ATOM 690 O O . MET A 1 86 ? -10.156 -19.234 -2.271 1 97.81 86 MET A O 1
ATOM 694 N N . ARG A 1 87 ? -10.398 -21.406 -1.681 1 98.69 87 ARG A N 1
ATOM 695 C CA . ARG A 1 87 ? -11.695 -21.156 -1.062 1 98.69 87 ARG A CA 1
ATOM 696 C C . ARG A 1 87 ? -11.555 -20.25 0.152 1 98.69 87 ARG A C 1
ATOM 698 O O . ARG A 1 87 ? -12.383 -19.359 0.358 1 98.69 87 ARG A O 1
ATOM 705 N N . ILE A 1 88 ? -10.531 -20.453 0.866 1 98.69 88 ILE A N 1
ATOM 706 C CA . ILE A 1 88 ? -10.258 -19.625 2.035 1 98.69 88 ILE A CA 1
ATOM 707 C C . ILE A 1 88 ? -9.977 -18.188 1.596 1 98.69 88 ILE A C 1
ATOM 709 O O . ILE A 1 88 ? -10.523 -17.25 2.156 1 98.69 88 ILE A O 1
ATOM 713 N N . MET A 1 89 ? -9.164 -18.047 0.621 1 98.75 89 MET A N 1
ATOM 714 C CA . MET A 1 89 ? -8.805 -16.734 0.115 1 98.75 89 MET A CA 1
ATOM 715 C C . MET A 1 89 ? -10.039 -15.969 -0.35 1 98.75 89 MET A C 1
ATOM 717 O O . MET A 1 89 ? -10.211 -14.797 -0.019 1 98.75 89 MET A O 1
ATOM 721 N N . VAL A 1 90 ? -10.898 -16.625 -1.118 1 98.81 90 VAL A N 1
ATOM 722 C CA . VAL A 1 90 ? -12.086 -15.977 -1.659 1 98.81 90 VAL A CA 1
ATOM 723 C C . VAL A 1 90 ? -13.039 -15.602 -0.521 1 98.81 90 VAL A C 1
ATOM 725 O O . VAL A 1 90 ? -13.617 -14.516 -0.52 1 98.81 90 VAL A O 1
ATOM 728 N N . THR A 1 91 ? -13.203 -16.5 0.432 1 98.88 91 THR A N 1
ATOM 729 C CA . THR A 1 91 ? -14.086 -16.25 1.565 1 98.88 91 THR A CA 1
ATOM 730 C C . THR A 1 91 ? -13.586 -15.062 2.389 1 98.88 91 THR A C 1
ATOM 732 O O . THR A 1 91 ? -14.352 -14.133 2.67 1 98.88 91 THR A O 1
ATOM 735 N N . LEU A 1 92 ? -12.336 -15.078 2.717 1 98.94 92 LEU A N 1
ATOM 736 C CA . LEU A 1 92 ? -11.766 -13.984 3.502 1 98.94 92 LEU A CA 1
ATOM 737 C C . LEU A 1 92 ? -11.781 -12.68 2.709 1 98.94 92 LEU A C 1
ATOM 739 O O . LEU A 1 92 ? -12.086 -11.617 3.258 1 98.94 92 LEU A O 1
ATOM 743 N N . GLY A 1 93 ? -11.375 -12.812 1.427 1 98.88 93 GLY A N 1
ATOM 744 C CA . GLY A 1 93 ? -11.43 -11.633 0.578 1 98.88 93 GLY A CA 1
ATOM 745 C C . GLY A 1 93 ? -12.812 -11.016 0.508 1 98.88 93 GLY A C 1
ATOM 746 O O . GLY A 1 93 ? -12.953 -9.789 0.555 1 98.88 93 GLY A O 1
ATOM 747 N N . THR A 1 94 ? -13.852 -11.836 0.425 1 98.88 94 THR A N 1
ATOM 748 C CA . THR A 1 94 ? -15.234 -11.359 0.394 1 98.88 94 THR A CA 1
ATOM 749 C C . THR A 1 94 ? -15.586 -10.648 1.697 1 98.88 94 THR A C 1
ATOM 751 O O . THR A 1 94 ? -16.203 -9.586 1.681 1 98.88 94 THR A O 1
ATOM 754 N N . LEU A 1 95 ? -15.164 -11.211 2.766 1 98.88 95 LEU A N 1
ATOM 755 C CA . LEU A 1 95 ? -15.375 -10.594 4.066 1 98.88 95 LEU A CA 1
ATOM 756 C C . LEU A 1 95 ? -14.695 -9.227 4.137 1 98.88 95 LEU A C 1
ATOM 758 O O . LEU A 1 95 ? -15.266 -8.266 4.656 1 98.88 95 LEU A O 1
ATOM 762 N N . MET A 1 96 ? -13.523 -9.164 3.639 1 98.94 96 MET A N 1
ATOM 763 C CA . MET A 1 96 ? -12.758 -7.918 3.654 1 98.94 96 MET A CA 1
ATOM 764 C C . MET A 1 96 ? -13.461 -6.832 2.848 1 98.94 96 MET A C 1
ATOM 766 O O . MET A 1 96 ? -13.484 -5.668 3.248 1 98.94 96 MET A O 1
ATOM 770 N N . VAL A 1 97 ? -14.016 -7.184 1.717 1 98.88 97 VAL A N 1
ATOM 771 C CA . VAL A 1 97 ? -14.766 -6.227 0.909 1 98.88 97 VAL A CA 1
ATOM 772 C C . VAL A 1 97 ? -16.016 -5.77 1.666 1 98.88 97 VAL A C 1
ATOM 774 O O . VAL A 1 97 ? -16.344 -4.582 1.662 1 98.88 97 VAL A O 1
ATOM 777 N N . MET A 1 98 ? -16.672 -6.648 2.33 1 98.81 98 MET A N 1
ATOM 778 C CA . MET A 1 98 ? -17.844 -6.305 3.123 1 98.81 98 MET A CA 1
ATOM 779 C C . MET A 1 98 ? -17.484 -5.336 4.242 1 98.81 98 MET A C 1
ATOM 781 O O . MET A 1 98 ? -18.25 -4.414 4.543 1 98.81 98 MET A O 1
ATOM 785 N N . LEU A 1 99 ? -16.344 -5.547 4.852 1 98.88 99 LEU A N 1
ATOM 786 C CA . LEU A 1 99 ? -15.883 -4.637 5.891 1 98.88 99 LEU A CA 1
ATOM 787 C C . LEU A 1 99 ? -15.617 -3.248 5.324 1 98.88 99 LEU A C 1
ATOM 789 O O . LEU A 1 99 ? -15.891 -2.24 5.98 1 98.88 99 LEU A O 1
ATOM 793 N N . ALA A 1 100 ? -15.078 -3.223 4.156 1 98.81 100 ALA A N 1
ATOM 794 C CA . ALA A 1 100 ? -14.844 -1.928 3.52 1 98.81 100 ALA A CA 1
ATOM 795 C C . ALA A 1 100 ? -16.156 -1.203 3.26 1 98.81 100 ALA A C 1
ATOM 797 O O . ALA A 1 100 ? -16.25 0.015 3.43 1 98.81 100 ALA A O 1
ATOM 798 N N . LEU A 1 101 ? -17.172 -1.917 2.842 1 98.81 101 LEU A N 1
ATOM 799 C CA . LEU A 1 101 ? -18.484 -1.329 2.658 1 98.81 101 LEU A CA 1
ATOM 800 C C . LEU A 1 101 ? -19.047 -0.81 3.98 1 98.81 101 LEU A C 1
ATOM 802 O O . LEU A 1 101 ? -19.625 0.279 4.031 1 98.81 101 LEU A O 1
ATOM 806 N N . LEU A 1 102 ? -18.844 -1.602 4.992 1 98.81 102 LEU A N 1
ATOM 807 C CA . LEU A 1 102 ? -19.281 -1.181 6.316 1 98.81 102 LEU A CA 1
ATOM 808 C C . LEU A 1 102 ? -18.609 0.128 6.723 1 98.81 102 LEU A C 1
ATOM 810 O O . LEU A 1 102 ? -19.281 1.048 7.203 1 98.81 102 LEU A O 1
ATOM 814 N N . VAL A 1 103 ? -17.312 0.222 6.562 1 98.88 103 VAL A N 1
ATOM 815 C CA . VAL A 1 103 ? -16.562 1.413 6.938 1 98.88 103 VAL A CA 1
ATOM 816 C C . VAL A 1 103 ? -17.109 2.627 6.188 1 98.88 103 VAL A C 1
ATOM 818 O O . VAL A 1 103 ? -17.25 3.709 6.766 1 98.88 103 VAL A O 1
ATOM 821 N N . PHE A 1 104 ? -17.344 2.428 4.887 1 98.69 104 PHE A N 1
ATOM 822 C CA . PHE A 1 104 ? -17.781 3.545 4.062 1 98.69 104 PHE A CA 1
ATOM 823 C C . PHE A 1 104 ? -19.156 4.023 4.5 1 98.69 104 PHE A C 1
ATOM 825 O O . PHE A 1 104 ? -19.359 5.219 4.73 1 98.69 104 PHE A O 1
ATOM 832 N N . PHE A 1 105 ? -20.094 3.121 4.746 1 98.69 105 PHE A N 1
ATOM 833 C CA . PHE A 1 105 ? -21.484 3.502 4.852 1 98.69 105 PHE A CA 1
ATOM 834 C C . PHE A 1 105 ? -21.844 3.863 6.289 1 98.69 105 PHE A C 1
ATOM 836 O O . PHE A 1 105 ? -22.906 4.434 6.543 1 98.69 105 PHE A O 1
ATOM 843 N N . VAL A 1 106 ? -20.984 3.561 7.18 1 98.62 106 VAL A N 1
ATOM 844 C CA . VAL A 1 106 ? -21.359 3.863 8.562 1 98.62 106 VAL A CA 1
ATOM 845 C C . VAL A 1 106 ? -20.391 4.898 9.133 1 98.62 106 VAL A C 1
ATOM 847 O O . VAL A 1 106 ? -20.672 6.098 9.117 1 98.62 106 VAL A O 1
ATOM 850 N N . PRO A 1 107 ? -19.188 4.531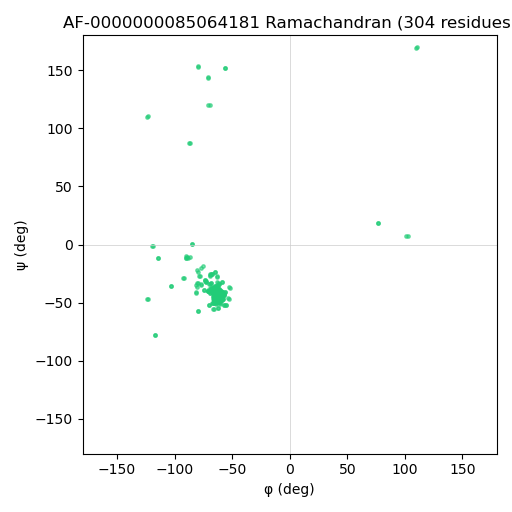 9.531 1 98.88 107 PRO A N 1
ATOM 851 C CA . PRO A 1 107 ? -18.406 5.547 10.234 1 98.88 107 PRO A CA 1
ATOM 852 C C . PRO A 1 107 ? -17.891 6.641 9.305 1 98.88 107 PRO A C 1
ATOM 854 O O . PRO A 1 107 ? -17.703 7.785 9.727 1 98.88 107 PRO A O 1
ATOM 857 N N . PHE A 1 108 ? -17.578 6.391 8.078 1 98.88 108 PHE A N 1
ATOM 858 C CA . PHE A 1 108 ? -17.062 7.418 7.191 1 98.88 108 PHE A CA 1
ATOM 859 C C . PHE A 1 108 ? -18.109 8.492 6.926 1 98.88 108 PHE A C 1
ATOM 861 O O . PHE A 1 108 ? -17.828 9.688 7.023 1 98.88 108 PHE A O 1
ATOM 868 N N . LEU A 1 109 ? -19.312 8.102 6.547 1 98.81 109 LEU A N 1
ATOM 869 C CA . LEU A 1 109 ? -20.375 9.07 6.316 1 98.81 109 LEU A CA 1
ATOM 870 C C . LEU A 1 109 ? -20.703 9.82 7.602 1 98.81 109 LEU A C 1
ATOM 872 O O . LEU A 1 109 ? -21 11.016 7.566 1 98.81 109 LEU A O 1
ATOM 876 N N . ARG A 1 110 ? -20.672 9.094 8.727 1 98.88 110 ARG A N 1
ATOM 877 C CA . ARG A 1 110 ? -20.891 9.734 10.016 1 98.88 110 ARG A CA 1
ATOM 878 C C . ARG A 1 110 ? -19.828 10.805 10.281 1 98.88 110 ARG A C 1
ATOM 880 O O . ARG A 1 110 ? -20.141 11.875 10.805 1 98.88 110 ARG A O 1
ATOM 887 N N . MET A 1 111 ? -18.641 10.469 9.93 1 98.81 111 MET A N 1
ATOM 888 C CA . MET A 1 111 ? -17.547 11.422 10.109 1 98.81 111 MET A CA 1
ATOM 889 C C . MET A 1 111 ? -17.812 12.703 9.32 1 98.81 111 MET A C 1
ATOM 891 O O . MET A 1 111 ? -17.656 13.805 9.844 1 98.81 111 MET A O 1
ATOM 895 N N . GLY A 1 112 ? -18.156 12.547 8.094 1 98.69 112 GLY A N 1
ATOM 896 C CA . GLY A 1 112 ? -18.469 13.695 7.262 1 98.69 112 GLY A CA 1
ATOM 897 C C . GLY A 1 112 ? -19.578 14.57 7.82 1 98.69 112 GLY A C 1
ATOM 898 O O . GLY A 1 112 ? -19.453 15.797 7.84 1 98.69 112 GLY A O 1
ATOM 899 N N . ARG A 1 113 ? -20.594 14.016 8.312 1 98.75 113 ARG A N 1
ATOM 900 C CA . ARG A 1 113 ? -21.719 14.742 8.898 1 98.75 113 ARG A CA 1
ATOM 901 C C . ARG A 1 113 ? -21.281 15.484 10.164 1 98.75 113 ARG A C 1
ATOM 903 O O . ARG A 1 113 ? -21.703 16.625 10.398 1 98.75 113 ARG A O 1
ATOM 910 N N . ALA A 1 114 ? -20.516 14.719 10.93 1 98.81 114 ALA A N 1
ATOM 911 C CA . ALA A 1 114 ? -20.031 15.32 12.172 1 98.81 114 ALA A CA 1
ATOM 912 C C . ALA A 1 114 ? -19.172 16.547 11.891 1 98.81 114 ALA A C 1
ATOM 914 O O . ALA A 1 114 ? -19.281 17.562 12.578 1 98.81 114 ALA A O 1
ATOM 915 N N . ILE A 1 115 ? -18.359 16.469 10.906 1 98.62 115 ILE A N 1
ATOM 916 C CA . ILE A 1 115 ? -17.484 17.578 10.531 1 98.62 115 ILE A CA 1
ATOM 917 C C . ILE A 1 115 ? -18.328 18.75 10.031 1 98.62 115 ILE A C 1
ATOM 919 O O . ILE A 1 115 ? -18.109 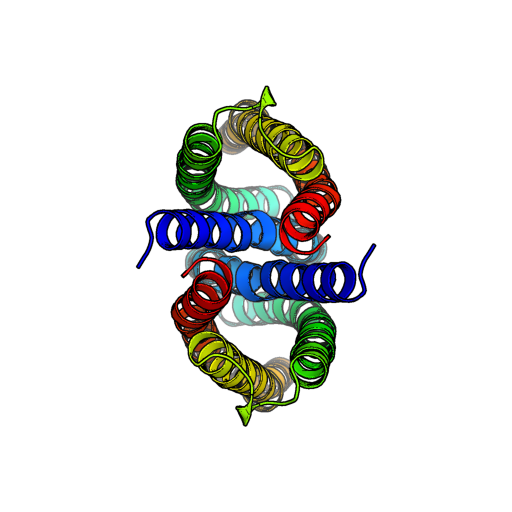19.906 10.422 1 98.62 115 ILE A O 1
ATOM 923 N N . ALA A 1 116 ? -19.281 18.516 9.211 1 98.31 116 ALA A N 1
ATOM 924 C CA . ALA A 1 116 ? -20.172 19.547 8.688 1 98.31 116 ALA A CA 1
ATOM 925 C C . ALA A 1 116 ? -20.906 20.25 9.812 1 98.31 116 ALA A C 1
ATOM 927 O O . ALA A 1 116 ? -21.188 21.453 9.727 1 98.31 116 ALA A O 1
ATOM 928 N N . ALA A 1 117 ? -21.203 19.562 10.867 1 98.31 117 ALA A N 1
ATOM 929 C CA . ALA A 1 117 ? -21.969 20.094 11.992 1 98.31 117 ALA A CA 1
ATOM 930 C C . ALA A 1 117 ? -21.047 20.719 13.031 1 98.31 117 ALA A C 1
ATOM 932 O O . ALA A 1 117 ? -21.516 21.281 14.023 1 98.31 117 ALA A O 1
ATOM 933 N N . GLY A 1 118 ? -19.766 20.531 12.906 1 98.06 118 GLY A N 1
ATOM 934 C CA . GLY A 1 118 ? -18.812 21.047 13.875 1 98.06 118 GLY A CA 1
ATOM 935 C C . GLY A 1 118 ? -18.766 20.234 15.156 1 98.06 118 GLY A C 1
ATOM 936 O O . GLY A 1 118 ? -18.391 20.75 16.219 1 98.06 118 GLY A O 1
ATOM 937 N N . ASP A 1 119 ? -19.281 19 15.07 1 98.38 119 ASP A N 1
ATOM 938 C CA . ASP A 1 119 ? -19.219 18.078 16.203 1 98.38 119 ASP A CA 1
ATOM 939 C C . ASP A 1 119 ? -17.922 17.297 16.203 1 98.38 119 ASP A C 1
ATOM 941 O O . ASP A 1 119 ? -17.875 16.141 15.766 1 98.38 119 ASP A O 1
ATOM 945 N N . TRP A 1 120 ? -16.891 17.859 16.812 1 97.69 120 TRP A N 1
ATOM 946 C CA . TRP A 1 120 ? -15.531 17.359 16.688 1 97.69 120 TRP A CA 1
ATOM 947 C C . TRP A 1 120 ? -15.352 16.078 17.516 1 97.69 120 TRP A C 1
ATOM 949 O O . TRP A 1 120 ? -14.688 15.141 17.078 1 97.69 120 TRP A O 1
ATOM 959 N N . PRO A 1 121 ? -15.922 15.984 18.672 1 97.5 121 PRO A N 1
ATOM 960 C CA . PRO A 1 121 ? -15.812 14.719 19.391 1 97.5 121 PRO A CA 1
ATOM 961 C C . PRO A 1 121 ? -16.391 13.539 18.609 1 97.5 121 PRO A C 1
ATOM 963 O O . PRO A 1 121 ? -15.805 12.453 18.594 1 97.5 121 PRO A O 1
ATOM 966 N N . MET A 1 122 ? -17.547 13.797 17.953 1 98.25 122 MET A N 1
ATOM 967 C CA . MET A 1 122 ? -18.141 12.742 17.156 1 98.25 122 MET A CA 1
ATOM 968 C C . MET A 1 122 ? -17.281 12.438 15.922 1 98.25 122 MET A C 1
ATOM 970 O O . MET A 1 122 ? -17.172 11.281 15.516 1 98.25 122 MET A O 1
ATOM 974 N N . ALA A 1 123 ? -16.688 13.391 15.289 1 98.69 123 ALA A N 1
ATOM 975 C CA . ALA A 1 123 ? -15.805 13.188 14.141 1 98.69 123 ALA A CA 1
ATOM 976 C C . ALA A 1 123 ? -14.602 12.328 14.523 1 98.69 123 ALA A C 1
ATOM 978 O O . ALA A 1 123 ? -14.227 11.422 13.781 1 98.69 123 ALA A O 1
ATOM 979 N N . ALA A 1 124 ? -14.078 12.602 15.688 1 98 124 ALA A N 1
ATOM 980 C CA . ALA A 1 124 ? -12.922 11.852 16.172 1 98 124 ALA A CA 1
ATOM 981 C C . ALA A 1 124 ? -13.297 10.398 16.453 1 98 124 ALA A C 1
ATOM 983 O O . ALA A 1 124 ? -12.531 9.477 16.156 1 98 124 ALA A O 1
ATOM 984 N N . ARG A 1 125 ? -14.477 10.266 17.031 1 98.25 125 ARG A N 1
ATOM 985 C CA . ARG A 1 125 ? -14.961 8.922 17.312 1 98.25 125 ARG A CA 1
ATOM 986 C C . ARG A 1 125 ? -15.156 8.125 16.031 1 98.25 125 ARG A C 1
ATOM 988 O O . ARG A 1 125 ? -14.805 6.945 15.961 1 98.25 125 ARG A O 1
ATOM 995 N N . ALA A 1 126 ? -15.742 8.719 15.047 1 98.75 126 ALA A N 1
ATOM 996 C CA . ALA A 1 126 ? -15.953 8.07 13.758 1 98.75 126 ALA A CA 1
ATOM 997 C C . ALA A 1 126 ? -14.625 7.707 13.094 1 98.75 126 ALA A C 1
ATOM 999 O O . ALA A 1 126 ? -14.484 6.625 12.523 1 98.75 126 ALA A O 1
ATOM 1000 N N . ALA A 1 127 ? -13.672 8.57 13.188 1 98.44 127 ALA A N 1
ATOM 1001 C CA . ALA A 1 127 ? -12.344 8.281 12.656 1 98.44 127 ALA A CA 1
ATOM 1002 C C . ALA A 1 127 ? -11.719 7.078 13.352 1 98.44 127 ALA A C 1
ATOM 1004 O O . ALA A 1 127 ? -11.07 6.25 12.703 1 98.44 127 ALA A O 1
ATOM 1005 N N . GLY A 1 128 ? -11.891 7.047 14.625 1 97.94 128 GLY A N 1
ATOM 1006 C CA . GLY A 1 128 ? -11.414 5.898 15.375 1 97.94 128 GLY A CA 1
ATOM 1007 C C . GLY A 1 128 ? -12.047 4.59 14.938 1 97.94 128 GLY A C 1
ATOM 1008 O O . GLY A 1 128 ? -11.375 3.555 14.891 1 97.94 128 GLY A O 1
ATOM 1009 N N . GLN A 1 129 ? -13.328 4.613 14.656 1 98.69 129 GLN A N 1
ATOM 1010 C CA . GLN A 1 129 ? -14.031 3.432 14.172 1 98.69 129 GLN A CA 1
ATOM 1011 C C . GLN A 1 129 ? -13.523 3.014 12.797 1 98.69 129 GLN A C 1
ATOM 1013 O O . GLN A 1 129 ? -13.422 1.82 12.5 1 98.69 129 GLN A O 1
ATOM 1018 N N . ILE A 1 130 ? -13.258 3.992 11.969 1 98.69 130 ILE A N 1
ATOM 1019 C CA . ILE A 1 130 ? -12.688 3.711 10.648 1 98.69 130 ILE A CA 1
ATOM 1020 C C . ILE A 1 130 ? -11.359 2.973 10.805 1 98.69 130 ILE A C 1
ATOM 1022 O O . ILE A 1 130 ? -11.141 1.935 10.18 1 98.69 130 ILE A O 1
ATOM 1026 N N . ARG A 1 131 ? -10.562 3.434 11.703 1 97.62 131 ARG A N 1
ATOM 1027 C CA . ARG A 1 131 ? -9.242 2.846 11.922 1 97.62 131 ARG A CA 1
ATOM 1028 C C . ARG A 1 131 ? -9.359 1.438 12.492 1 97.62 131 ARG A C 1
ATOM 1030 O O . ARG A 1 131 ? -8.594 0.545 12.125 1 97.62 131 ARG A O 1
ATOM 1037 N N . LEU A 1 132 ? -10.312 1.272 13.359 1 98.19 132 LEU A N 1
ATOM 1038 C CA . LEU A 1 132 ? -10.492 -0.037 13.977 1 98.19 132 LEU A CA 1
ATOM 1039 C C . LEU A 1 132 ? -10.898 -1.076 12.93 1 98.19 132 LEU A C 1
ATOM 1041 O O . LEU A 1 132 ? -10.281 -2.141 12.844 1 98.19 132 LEU A O 1
ATOM 1045 N N . VAL A 1 133 ? -11.875 -0.783 12.148 1 98.69 133 VAL A N 1
ATOM 1046 C CA . VAL A 1 133 ? -12.367 -1.74 11.164 1 98.69 133 VAL A CA 1
ATOM 1047 C C . VAL A 1 133 ? -11.328 -1.926 10.055 1 98.69 133 VAL A C 1
ATOM 1049 O O . VAL A 1 133 ? -11.117 -3.041 9.578 1 98.69 133 VAL A O 1
ATOM 1052 N N . SER A 1 134 ? -10.672 -0.892 9.648 1 98.25 134 SER A N 1
ATOM 1053 C CA . SER A 1 134 ? -9.609 -1.008 8.656 1 98.25 134 SER A CA 1
ATOM 1054 C C . SER A 1 134 ? -8.445 -1.835 9.188 1 98.25 134 SER A C 1
ATOM 1056 O O . SER A 1 134 ? -7.797 -2.566 8.438 1 98.25 134 SER A O 1
ATOM 1058 N N . GLY A 1 135 ? -8.18 -1.676 10.492 1 98.19 135 GLY A N 1
ATOM 1059 C CA . GLY A 1 135 ? -7.164 -2.504 11.117 1 98.19 135 GLY A CA 1
ATOM 1060 C C . GLY A 1 135 ? -7.492 -3.984 11.086 1 98.19 135 GLY A C 1
ATOM 1061 O O . GLY A 1 135 ? -6.605 -4.82 10.898 1 98.19 135 GLY A O 1
ATOM 1062 N N . ILE A 1 136 ? -8.727 -4.293 11.312 1 98.69 136 ILE A N 1
ATOM 1063 C CA . ILE A 1 136 ? -9.195 -5.672 11.195 1 98.69 136 ILE A CA 1
ATOM 1064 C C . ILE A 1 136 ? -9.016 -6.16 9.758 1 98.69 136 ILE A C 1
ATOM 1066 O O . ILE A 1 136 ? -8.562 -7.285 9.531 1 98.69 136 ILE A O 1
ATOM 1070 N N . ASN A 1 137 ? -9.398 -5.316 8.859 1 98.75 137 ASN A N 1
ATOM 1071 C CA . ASN A 1 137 ? -9.211 -5.629 7.445 1 98.75 137 ASN A CA 1
ATOM 1072 C C . ASN A 1 137 ? -7.75 -5.918 7.121 1 98.75 137 ASN A C 1
ATOM 1074 O O . ASN A 1 137 ? -7.445 -6.887 6.426 1 98.75 137 ASN A O 1
ATOM 1078 N N . LEU A 1 138 ? -6.887 -5.129 7.645 1 98.69 138 LEU A N 1
ATOM 1079 C CA . LEU A 1 138 ? -5.453 -5.305 7.449 1 98.69 138 LEU A CA 1
ATOM 1080 C C . LEU A 1 138 ? -4.98 -6.625 8.055 1 98.69 138 LEU A C 1
ATOM 1082 O O . LEU A 1 138 ? -4.195 -7.348 7.441 1 98.69 138 LEU A O 1
ATOM 1086 N N . ALA A 1 139 ? -5.441 -6.961 9.242 1 98.75 139 ALA A N 1
ATOM 1087 C CA . ALA A 1 139 ? -5.086 -8.219 9.898 1 98.75 139 ALA A CA 1
ATOM 1088 C C . ALA A 1 139 ? -5.566 -9.414 9.078 1 98.75 139 ALA A C 1
ATOM 1090 O O . ALA A 1 139 ? -4.852 -10.414 8.945 1 98.75 139 ALA A O 1
ATOM 1091 N N . LEU A 1 140 ? -6.719 -9.297 8.508 1 98.88 140 LEU A N 1
ATOM 1092 C CA . LEU A 1 140 ? -7.289 -10.375 7.711 1 98.88 140 LEU A CA 1
ATOM 1093 C C . LEU A 1 140 ? -6.504 -10.562 6.414 1 98.88 140 LEU A C 1
ATOM 1095 O O . LEU A 1 140 ? -6.527 -11.641 5.824 1 98.88 140 LEU A O 1
ATOM 1099 N N . ALA A 1 141 ? -5.859 -9.508 5.965 1 98.88 141 ALA A N 1
ATOM 1100 C CA . ALA A 1 141 ? -5.09 -9.586 4.727 1 98.88 141 ALA A CA 1
ATOM 1101 C C . ALA A 1 141 ? -3.939 -10.586 4.859 1 98.88 141 ALA A C 1
ATOM 1103 O O . ALA A 1 141 ? -3.518 -11.188 3.873 1 98.88 141 ALA A O 1
ATOM 1104 N N . ILE A 1 142 ? -3.445 -10.781 6.074 1 98.75 142 ILE A N 1
ATOM 1105 C CA . ILE A 1 142 ? -2.295 -11.648 6.312 1 98.75 142 ILE A CA 1
ATOM 1106 C C . ILE A 1 142 ? -2.664 -13.094 5.984 1 98.75 142 ILE A C 1
ATOM 1108 O O . ILE A 1 142 ? -2.078 -13.695 5.086 1 98.75 142 ILE A O 1
ATOM 1112 N N . PRO A 1 143 ? -3.732 -13.68 6.578 1 98.81 143 PRO A N 1
ATOM 1113 C CA . PRO A 1 143 ? -4.098 -15.055 6.211 1 98.81 143 PRO A CA 1
ATOM 1114 C C . PRO A 1 143 ? -4.656 -15.148 4.793 1 98.81 143 PRO A C 1
ATOM 1116 O O . PRO A 1 143 ? -4.555 -16.203 4.156 1 98.81 143 PRO A O 1
ATOM 1119 N N . THR A 1 144 ? -5.262 -14.094 4.246 1 98.88 144 THR A N 1
ATOM 1120 C CA . THR A 1 144 ? -5.789 -14.102 2.887 1 98.88 144 THR A CA 1
ATOM 1121 C C . THR A 1 144 ? -4.656 -14.234 1.87 1 98.88 144 THR A C 1
ATOM 1123 O O . THR A 1 144 ? -4.73 -15.055 0.953 1 98.88 144 THR A O 1
ATOM 1126 N N . ILE A 1 145 ? -3.588 -13.453 2.041 1 98.81 145 ILE A N 1
ATOM 1127 C CA . ILE A 1 145 ? -2.428 -13.516 1.159 1 98.81 145 ILE A CA 1
ATOM 1128 C C . ILE A 1 145 ? -1.755 -14.875 1.29 1 98.81 145 ILE A C 1
ATOM 1130 O O . ILE A 1 145 ? -1.37 -15.484 0.288 1 98.81 145 ILE A O 1
ATOM 1134 N N . LEU A 1 146 ? -1.681 -15.32 2.547 1 98.62 146 LEU A N 1
ATOM 1135 C CA . LEU A 1 146 ? -1.094 -16.641 2.764 1 98.62 146 LEU A CA 1
ATOM 1136 C C . LEU A 1 146 ? -1.879 -17.703 2.02 1 98.62 146 LEU A C 1
ATOM 1138 O O . LEU A 1 146 ? -1.29 -18.578 1.368 1 98.62 146 LEU A O 1
ATOM 1142 N N . ALA A 1 147 ? -3.193 -17.688 2.113 1 98.56 147 ALA A N 1
ATOM 1143 C CA . ALA A 1 147 ? -4.039 -18.656 1.418 1 98.56 147 ALA A CA 1
ATOM 1144 C C . ALA A 1 147 ? -3.85 -18.562 -0.093 1 98.56 147 ALA A C 1
ATOM 1146 O O . ALA A 1 147 ? -3.791 -19.594 -0.78 1 98.56 147 ALA A O 1
ATOM 1147 N N . GLY A 1 148 ? -3.789 -17.359 -0.61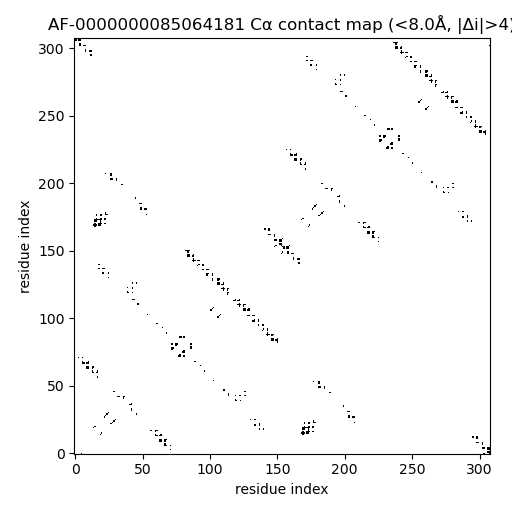6 1 97.56 148 GLY A N 1
ATOM 1148 C CA . GLY A 1 148 ? -3.564 -17.172 -2.041 1 97.56 148 GLY A CA 1
ATOM 1149 C C . GLY A 1 148 ? -2.26 -17.766 -2.521 1 97.56 148 GLY A C 1
ATOM 1150 O O . GLY A 1 148 ? -2.234 -18.484 -3.523 1 97.56 148 GLY A O 1
ATOM 1151 N N . VAL A 1 149 ? -1.192 -17.469 -1.764 1 97.5 149 VAL A N 1
ATOM 1152 C CA . VAL A 1 149 ? 0.126 -17.984 -2.121 1 97.5 149 VAL A CA 1
ATOM 1153 C C . VAL A 1 149 ? 0.15 -19.5 -1.974 1 97.5 149 VAL A C 1
ATOM 1155 O O . VAL A 1 149 ? 0.719 -20.203 -2.812 1 97.5 149 VAL A O 1
ATOM 1158 N N . TRP A 1 150 ? -0.464 -20.016 -0.938 1 96.5 150 TRP A N 1
ATOM 1159 C CA . TRP A 1 150 ? -0.525 -21.438 -0.68 1 96.5 150 TRP A CA 1
ATOM 1160 C C . TRP A 1 150 ? -1.28 -22.172 -1.79 1 96.5 150 TRP A C 1
ATOM 1162 O O . TRP A 1 150 ? -0.945 -23.297 -2.143 1 96.5 150 TRP A O 1
ATOM 1172 N N . GLY A 1 151 ? -2.283 -21.578 -2.344 1 94.94 151 GLY A N 1
ATOM 1173 C CA . GLY A 1 151 ? -3.059 -22.172 -3.418 1 94.94 151 GLY A CA 1
ATOM 1174 C C . GLY A 1 151 ? -2.256 -22.375 -4.691 1 94.94 151 GLY A C 1
ATOM 1175 O O . GLY A 1 151 ? -2.555 -23.266 -5.488 1 94.94 151 GLY A O 1
ATOM 1176 N N . ILE A 1 152 ? -1.222 -21.609 -4.832 1 93.5 152 ILE A N 1
ATOM 1177 C CA . ILE A 1 152 ? -0.442 -21.641 -6.062 1 93.5 152 ILE A CA 1
ATOM 1178 C C . ILE A 1 152 ? 0.85 -22.422 -5.836 1 93.5 152 ILE A C 1
ATOM 1180 O O . ILE A 1 152 ? 1.271 -23.203 -6.695 1 93.5 152 ILE A O 1
ATOM 1184 N N . PHE A 1 153 ? 1.474 -22.344 -4.652 1 92.56 153 PHE A N 1
ATOM 1185 C CA . PHE A 1 153 ? 2.824 -22.844 -4.445 1 92.56 153 PHE A CA 1
ATOM 1186 C C . PHE A 1 153 ? 2.834 -23.938 -3.387 1 92.56 153 PHE A C 1
ATOM 1188 O O . PHE A 1 153 ? 3.898 -24.422 -2.994 1 92.56 153 PHE A O 1
ATOM 1195 N N . GLY A 1 154 ? 1.676 -24.219 -2.832 1 88.06 154 GLY A N 1
ATOM 1196 C CA . GLY A 1 154 ? 1.618 -25.203 -1.763 1 88.06 154 GLY A CA 1
ATOM 1197 C C . GLY A 1 154 ? 1.567 -26.641 -2.268 1 88.06 154 GLY A C 1
ATOM 1198 O O . GLY A 1 154 ? 1.364 -26.875 -3.461 1 88.06 154 GLY A O 1
ATOM 1199 N N . MET B 1 1 ? 3.949 -27 4.512 1 74.62 1 MET B N 1
ATOM 1200 C CA . MET B 1 1 ? 4.113 -25.891 3.584 1 74.62 1 MET B CA 1
ATOM 1201 C C . MET B 1 1 ? 5.504 -25.906 2.957 1 74.62 1 MET B C 1
ATOM 1203 O O . MET B 1 1 ? 6.496 -26.156 3.645 1 74.62 1 MET B O 1
ATOM 1207 N N . SER B 1 2 ? 5.449 -25.594 1.659 1 89.12 2 SER B N 1
ATOM 1208 C CA . SER B 1 2 ? 6.715 -25.656 0.934 1 89.12 2 SER B CA 1
ATOM 1209 C C . SER B 1 2 ? 7.555 -24.406 1.179 1 89.12 2 SER B C 1
ATOM 1211 O O . SER B 1 2 ? 7.035 -23.391 1.63 1 89.12 2 SER B O 1
ATOM 1213 N N . ALA B 1 3 ? 8.797 -24.547 1.067 1 92 3 ALA B N 1
ATOM 1214 C CA . ALA B 1 3 ? 9.719 -23.422 1.17 1 92 3 ALA B CA 1
ATOM 1215 C C . ALA B 1 3 ? 9.305 -22.297 0.227 1 92 3 ALA B C 1
ATOM 1217 O O . ALA B 1 3 ? 9.391 -21.109 0.584 1 92 3 ALA B O 1
ATOM 1218 N N . LEU B 1 4 ? 8.836 -22.641 -0.894 1 94.12 4 LEU B N 1
ATOM 1219 C CA . LEU B 1 4 ? 8.422 -21.672 -1.894 1 94.12 4 LEU B CA 1
ATOM 1220 C C . LEU B 1 4 ? 7.207 -20.875 -1.411 1 94.12 4 LEU B C 1
ATOM 1222 O O . LEU B 1 4 ? 7.113 -19.672 -1.651 1 94.12 4 LEU B O 1
ATOM 1226 N N . THR B 1 5 ? 6.301 -21.547 -0.711 1 96.19 5 THR B N 1
ATOM 1227 C CA . THR B 1 5 ? 5.125 -20.875 -0.165 1 96.19 5 THR B CA 1
ATOM 1228 C C . THR B 1 5 ? 5.531 -19.812 0.854 1 96.19 5 THR B C 1
ATOM 1230 O O . THR B 1 5 ? 5.023 -18.688 0.823 1 96.19 5 THR B O 1
ATOM 1233 N N . VAL B 1 6 ? 6.441 -20.141 1.719 1 97.19 6 VAL B N 1
ATOM 1234 C CA . VAL B 1 6 ? 6.891 -19.234 2.77 1 97.19 6 VAL B CA 1
ATOM 1235 C C . VAL B 1 6 ? 7.609 -18.047 2.146 1 97.19 6 VAL B C 1
ATOM 1237 O O . VAL B 1 6 ? 7.324 -16.891 2.49 1 97.19 6 VAL B O 1
ATOM 1240 N N . LEU B 1 7 ? 8.523 -18.281 1.226 1 98.06 7 LEU B N 1
ATOM 1241 C CA . LEU B 1 7 ? 9.273 -17.219 0.563 1 98.06 7 LEU B CA 1
ATOM 1242 C C . LEU B 1 7 ? 8.336 -16.281 -0.193 1 98.06 7 LEU B C 1
ATOM 1244 O O . LEU B 1 7 ? 8.477 -15.062 -0.1 1 98.06 7 LEU B O 1
ATOM 1248 N N . GLN B 1 8 ? 7.426 -16.906 -0.859 1 98.19 8 GLN B N 1
ATOM 1249 C CA . GLN B 1 8 ? 6.496 -16.109 -1.645 1 98.19 8 GLN B CA 1
ATOM 1250 C C . GLN B 1 8 ? 5.594 -15.266 -0.741 1 98.19 8 GLN B C 1
ATOM 1252 O O . GLN B 1 8 ? 5.258 -14.133 -1.074 1 98.19 8 GLN B O 1
ATOM 1257 N N . PHE B 1 9 ? 5.168 -15.852 0.318 1 98.62 9 PHE B N 1
ATOM 1258 C CA . PHE B 1 9 ? 4.316 -15.133 1.255 1 98.62 9 PHE B CA 1
ATOM 1259 C C . PHE B 1 9 ? 5.004 -13.867 1.747 1 98.62 9 PHE B C 1
ATOM 1261 O O . PHE B 1 9 ? 4.43 -12.773 1.687 1 98.62 9 PHE B O 1
ATOM 1268 N N . PHE B 1 10 ? 6.184 -13.977 2.23 1 98.75 10 PHE B N 1
ATOM 1269 C CA . PHE B 1 10 ? 6.914 -12.828 2.75 1 98.75 10 PHE B CA 1
ATOM 1270 C C . PHE B 1 10 ? 7.266 -11.859 1.629 1 98.75 10 PHE B C 1
ATOM 1272 O O . PHE B 1 10 ? 7.242 -10.641 1.824 1 98.75 10 PHE B O 1
ATOM 1279 N N . HIS B 1 11 ? 7.621 -12.359 0.481 1 98.88 11 HIS B N 1
ATOM 1280 C CA . HIS B 1 11 ? 7.945 -11.523 -0.669 1 98.88 11 HIS B CA 1
ATOM 1281 C C . HIS B 1 11 ? 6.762 -10.648 -1.064 1 98.88 11 HIS B C 1
ATOM 1283 O O . HIS B 1 11 ? 6.902 -9.422 -1.184 1 98.88 11 HIS B O 1
ATOM 1289 N N . ILE B 1 12 ? 5.578 -11.234 -1.152 1 98.75 12 ILE B N 1
ATOM 1290 C CA . ILE B 1 12 ? 4.383 -10.523 -1.594 1 98.75 12 ILE B CA 1
ATOM 1291 C C . ILE B 1 12 ? 3.939 -9.539 -0.514 1 98.75 12 ILE B C 1
ATOM 1293 O O . ILE B 1 12 ? 3.535 -8.414 -0.819 1 98.75 12 ILE B O 1
ATOM 1297 N N . THR B 1 13 ? 4.027 -9.961 0.707 1 98.75 13 THR B N 1
ATOM 1298 C CA . THR B 1 13 ? 3.654 -9.07 1.798 1 98.75 13 THR B CA 1
ATOM 1299 C C . THR B 1 13 ? 4.551 -7.836 1.816 1 98.75 13 THR B C 1
ATOM 1301 O O . THR B 1 13 ? 4.078 -6.727 2.07 1 98.75 13 THR B O 1
ATOM 1304 N N . ALA B 1 14 ? 5.82 -8.047 1.566 1 98.88 14 ALA B N 1
ATOM 1305 C CA . ALA B 1 14 ? 6.758 -6.926 1.5 1 98.88 14 ALA B CA 1
ATOM 1306 C C . ALA B 1 14 ? 6.418 -5.992 0.343 1 98.88 14 ALA B C 1
ATOM 1308 O O . ALA B 1 14 ? 6.469 -4.77 0.489 1 98.88 14 ALA B O 1
ATOM 1309 N N . VAL B 1 15 ? 6.035 -6.52 -0.781 1 98.88 15 VAL B N 1
ATOM 1310 C CA . VAL B 1 15 ? 5.652 -5.723 -1.941 1 98.88 15 VAL B CA 1
ATOM 1311 C C . VAL B 1 15 ? 4.402 -4.91 -1.619 1 98.88 15 VAL B C 1
ATOM 1313 O O . VAL B 1 15 ? 4.355 -3.703 -1.878 1 98.88 15 VAL B O 1
ATOM 1316 N N . VAL B 1 16 ? 3.43 -5.516 -1.043 1 98.88 16 VAL B N 1
ATOM 1317 C CA . VAL B 1 16 ? 2.15 -4.875 -0.746 1 98.88 16 VAL B CA 1
ATOM 1318 C C . VAL B 1 16 ? 2.373 -3.688 0.188 1 98.88 16 VAL B C 1
ATOM 1320 O O . VAL B 1 16 ? 1.863 -2.592 -0.06 1 98.88 16 VAL B O 1
ATOM 1323 N N . SER B 1 17 ? 3.16 -3.889 1.197 1 98.75 17 SER B N 1
ATOM 1324 C CA . SER B 1 17 ? 3.324 -2.855 2.215 1 98.75 17 SER B CA 1
ATOM 1325 C C . SER B 1 17 ? 4.238 -1.738 1.727 1 98.75 17 SER B C 1
ATOM 1327 O O . SER B 1 17 ? 4.027 -0.568 2.053 1 98.75 17 SER B O 1
ATOM 1329 N N . TRP B 1 18 ? 5.246 -2.092 0.92 1 98.88 18 TRP B N 1
ATOM 1330 C CA . TRP B 1 18 ? 6.188 -1.088 0.427 1 98.88 18 TRP B CA 1
ATOM 1331 C C . TRP B 1 18 ? 5.59 -0.315 -0.745 1 98.88 18 TRP B C 1
ATOM 1333 O O . TRP B 1 18 ? 5.371 0.895 -0.651 1 98.88 18 TRP B O 1
ATOM 1343 N N . ILE B 1 19 ? 5.191 -0.958 -1.793 1 98.88 19 ILE B N 1
ATOM 1344 C CA . ILE B 1 19 ? 4.699 -0.335 -3.018 1 98.88 19 ILE B CA 1
ATOM 1345 C C . ILE B 1 19 ? 3.328 0.285 -2.768 1 98.88 19 ILE B C 1
ATOM 1347 O O . ILE B 1 19 ? 3.031 1.374 -3.266 1 98.88 19 ILE B O 1
ATOM 1351 N N . GLY B 1 20 ? 2.525 -0.413 -2.02 1 98.75 20 GLY B N 1
ATOM 1352 C CA . GLY B 1 20 ? 1.244 0.162 -1.646 1 98.75 20 GLY B CA 1
ATOM 1353 C C . GLY B 1 20 ? 1.375 1.412 -0.797 1 98.75 20 GLY B C 1
ATOM 1354 O O . GLY B 1 20 ? 0.551 2.324 -0.894 1 98.75 20 GLY B O 1
ATOM 1355 N N . GLY B 1 21 ? 2.35 1.4 0.054 1 98.62 21 GLY B N 1
ATOM 1356 C CA . GLY B 1 21 ? 2.635 2.588 0.843 1 98.62 21 GLY B CA 1
ATOM 1357 C C . GLY B 1 21 ? 3.029 3.785 -0.002 1 98.62 21 GLY B C 1
ATOM 1358 O O . GLY B 1 21 ? 2.537 4.895 0.216 1 98.62 21 GLY B O 1
ATOM 1359 N N . ILE B 1 22 ? 3.881 3.555 -0.957 1 98.69 22 ILE B N 1
ATOM 1360 C CA . ILE B 1 22 ? 4.289 4.621 -1.862 1 98.69 22 ILE B CA 1
ATOM 1361 C C . ILE B 1 22 ? 3.078 5.129 -2.641 1 98.69 22 ILE B C 1
ATOM 1363 O O . ILE B 1 22 ? 2.938 6.336 -2.869 1 98.69 22 ILE B O 1
ATOM 1367 N N . PHE B 1 23 ? 2.285 4.242 -3.064 1 98.88 23 PHE B N 1
ATOM 1368 C CA . PHE B 1 23 ? 1.078 4.605 -3.799 1 98.88 23 PHE B CA 1
ATOM 1369 C C . PHE B 1 23 ? 0.231 5.582 -2.994 1 98.88 23 PHE B C 1
ATOM 1371 O O . PHE B 1 23 ? -0.141 6.648 -3.494 1 98.88 23 PHE B O 1
ATOM 1378 N N . LEU B 1 24 ? -0.076 5.242 -1.74 1 98.75 24 LEU B N 1
ATOM 1379 C CA . LEU B 1 24 ? -0.883 6.129 -0.909 1 98.75 24 LEU B CA 1
ATOM 1380 C C . LEU B 1 24 ? -0.164 7.453 -0.668 1 98.75 24 LEU B C 1
ATOM 1382 O O . LEU B 1 24 ? -0.779 8.523 -0.735 1 98.75 24 LEU B O 1
ATOM 1386 N N . LEU B 1 25 ? 1.107 7.352 -0.382 1 98.44 25 LEU B N 1
ATOM 1387 C CA . LEU B 1 25 ? 1.889 8.539 -0.047 1 98.44 25 LEU B CA 1
ATOM 1388 C C . LEU B 1 25 ? 1.918 9.516 -1.216 1 98.44 25 LEU B C 1
ATOM 1390 O O . LEU B 1 25 ? 1.575 10.688 -1.057 1 98.44 25 LEU B O 1
ATOM 1394 N N . ASP B 1 26 ? 2.219 9.023 -2.363 1 97.81 26 ASP B N 1
ATOM 1395 C CA . ASP B 1 26 ? 2.475 9.898 -3.508 1 97.81 26 ASP B CA 1
ATOM 1396 C C . ASP B 1 26 ? 1.168 10.367 -4.145 1 97.81 26 ASP B C 1
ATOM 1398 O O . ASP B 1 26 ? 1.072 11.5 -4.613 1 97.81 26 ASP B O 1
ATOM 1402 N N . ILE B 1 27 ? 0.195 9.547 -4.117 1 98.31 27 ILE B N 1
ATOM 1403 C CA . ILE B 1 27 ? -1.01 9.852 -4.883 1 98.31 27 ILE B CA 1
ATOM 1404 C C . ILE B 1 27 ? -2.002 10.609 -4.004 1 98.31 27 ILE B C 1
ATOM 1406 O O . ILE B 1 27 ? -2.762 11.445 -4.492 1 98.31 27 ILE B O 1
ATOM 1410 N N . PHE B 1 28 ? -1.967 10.375 -2.703 1 98.38 28 PHE B N 1
ATOM 1411 C CA . PHE B 1 28 ? -3.043 10.953 -1.903 1 98.38 28 PHE B CA 1
ATOM 1412 C C . PHE B 1 28 ? -2.484 11.836 -0.798 1 98.38 28 PHE B C 1
ATOM 1414 O O . PHE B 1 28 ? -2.879 13 -0.667 1 98.38 28 PHE B O 1
ATOM 1421 N N . ILE B 1 29 ? -1.478 11.383 -0.048 1 98.56 29 ILE B N 1
ATOM 1422 C CA . ILE B 1 29 ? -1.041 12.086 1.152 1 98.56 29 ILE B CA 1
ATOM 1423 C C . ILE B 1 29 ? -0.359 13.398 0.764 1 98.56 29 ILE B C 1
ATOM 1425 O O . ILE B 1 29 ? -0.742 14.469 1.239 1 98.56 29 ILE B O 1
ATOM 1429 N N . VAL B 1 30 ? 0.604 13.32 -0.124 1 98 30 VAL B N 1
ATOM 1430 C CA . VAL B 1 30 ? 1.423 14.484 -0.451 1 98 30 VAL B CA 1
ATOM 1431 C C . VAL B 1 30 ? 0.552 15.57 -1.075 1 98 30 VAL B C 1
ATOM 1433 O O . VAL B 1 30 ? 0.6 16.734 -0.657 1 98 30 VAL B O 1
ATOM 1436 N N . PRO B 1 31 ? -0.323 15.258 -1.986 1 97.62 31 PRO B N 1
ATOM 1437 C CA . PRO B 1 31 ? -1.175 16.312 -2.549 1 97.62 31 PRO B CA 1
ATOM 1438 C C . PRO B 1 31 ? -2.119 16.922 -1.516 1 97.62 31 PRO B C 1
ATOM 1440 O O . PRO B 1 31 ? -2.375 18.125 -1.545 1 97.62 31 PRO B O 1
ATOM 1443 N N . VAL B 1 32 ? -2.631 16.156 -0.605 1 98.25 32 VAL B N 1
ATOM 1444 C CA . VAL B 1 32 ? -3.537 16.656 0.421 1 98.25 32 VAL B CA 1
ATOM 1445 C C . VAL B 1 32 ? -2.789 17.609 1.345 1 98.25 32 VAL B C 1
ATOM 1447 O O . VAL B 1 32 ? -3.301 18.688 1.688 1 98.25 32 VAL B O 1
ATOM 1450 N N . LEU B 1 33 ? -1.561 17.281 1.732 1 97.62 33 LEU B N 1
ATOM 1451 C CA . LEU B 1 33 ? -0.776 18.156 2.596 1 97.62 33 LEU B CA 1
ATOM 1452 C C . LEU B 1 33 ? -0.438 19.469 1.884 1 97.62 33 LEU B C 1
ATOM 1454 O O . LEU B 1 33 ? -0.474 20.547 2.492 1 97.62 33 LEU B O 1
ATOM 1458 N N . ARG B 1 34 ? -0.173 19.406 0.643 1 97.06 34 ARG B N 1
ATOM 1459 C CA . ARG B 1 34 ? 0.149 20.594 -0.137 1 97.06 34 ARG B CA 1
ATOM 1460 C C . ARG B 1 34 ? -1.042 21.531 -0.206 1 97.06 34 ARG B C 1
ATOM 1462 O O . ARG B 1 34 ? -0.876 22.75 -0.13 1 97.06 34 ARG B O 1
ATOM 1469 N N . ARG B 1 35 ? -2.227 20.984 -0.281 1 97.31 35 ARG B N 1
ATOM 1470 C CA . ARG B 1 35 ? -3.436 21.797 -0.447 1 97.31 35 ARG B CA 1
ATOM 1471 C C . ARG B 1 35 ? -3.887 22.375 0.884 1 97.31 35 ARG B C 1
ATOM 1473 O O . ARG B 1 35 ? -4.508 23.438 0.917 1 97.31 35 ARG B O 1
ATOM 1480 N N . ASN B 1 36 ? -3.465 21.734 1.963 1 96.38 36 ASN B N 1
ATOM 1481 C CA . ASN B 1 36 ? -4.117 22.094 3.217 1 96.38 36 ASN B CA 1
ATOM 1482 C C . ASN B 1 36 ? -3.141 22.766 4.184 1 96.38 36 ASN B C 1
ATOM 1484 O O . ASN B 1 36 ? -3.553 23.312 5.203 1 96.38 36 ASN B O 1
ATOM 1488 N N . ILE B 1 37 ? -1.866 22.703 3.857 1 96.38 37 ILE B N 1
ATOM 1489 C CA . ILE B 1 37 ? -0.862 23.312 4.719 1 96.38 37 ILE B CA 1
ATOM 1490 C C . ILE B 1 37 ? -0.044 24.328 3.918 1 96.38 37 ILE B C 1
ATOM 1492 O O . ILE B 1 37 ? 0.843 23.953 3.148 1 96.38 37 ILE B O 1
ATOM 1496 N N . ALA B 1 38 ? -0.171 25.594 4.156 1 95.31 38 ALA B N 1
ATOM 1497 C CA . ALA B 1 38 ? 0.42 26.656 3.361 1 95.31 38 ALA B CA 1
ATOM 1498 C C . ALA B 1 38 ? 1.886 26.875 3.73 1 95.31 38 ALA B C 1
ATOM 1500 O O . ALA B 1 38 ? 2.719 27.141 2.861 1 95.31 38 ALA B O 1
ATOM 1501 N N . SER B 1 39 ? 2.137 26.703 4.965 1 95.88 39 SER B N 1
ATOM 1502 C CA . SER B 1 39 ? 3.498 26.938 5.434 1 95.88 39 SER B CA 1
ATOM 1503 C C . SER B 1 39 ? 4.445 25.859 4.941 1 95.88 39 SER B C 1
ATOM 1505 O O . SER B 1 39 ? 4.285 24.688 5.281 1 95.88 39 SER B O 1
ATOM 1507 N N . GLU B 1 40 ? 5.41 26.25 4.23 1 95.94 40 GLU B N 1
ATOM 1508 C CA . GLU B 1 40 ? 6.41 25.312 3.719 1 95.94 40 GLU B CA 1
ATOM 1509 C C . GLU B 1 40 ? 7.156 24.625 4.855 1 95.94 40 GLU B C 1
ATOM 1511 O O . GLU B 1 40 ? 7.453 23.438 4.773 1 95.94 40 GLU B O 1
ATOM 1516 N N . ALA B 1 41 ? 7.406 25.359 5.836 1 97.69 41 ALA B N 1
ATOM 1517 C CA . ALA B 1 41 ? 8.086 24.828 7.008 1 97.69 41 ALA B CA 1
ATOM 1518 C C . ALA B 1 41 ? 7.262 23.719 7.664 1 97.69 41 ALA B C 1
ATOM 1520 O O . ALA B 1 41 ? 7.773 22.625 7.938 1 97.69 41 ALA B O 1
ATOM 1521 N N . GLU B 1 42 ? 5.996 23.984 7.871 1 96.81 42 GLU B N 1
ATOM 1522 C CA . GLU B 1 42 ? 5.109 23.031 8.523 1 96.81 42 GLU B CA 1
ATOM 1523 C C . GLU B 1 42 ? 4.922 21.781 7.66 1 96.81 42 GLU B C 1
ATOM 1525 O O . GLU B 1 42 ? 4.973 20.656 8.164 1 96.81 42 GLU B O 1
ATOM 1530 N N . ARG B 1 43 ? 4.758 21.984 6.395 1 97.25 43 ARG B N 1
ATOM 1531 C CA . ARG B 1 43 ? 4.555 20.859 5.469 1 97.25 43 ARG B CA 1
ATOM 1532 C C . ARG B 1 43 ? 5.785 19.969 5.41 1 97.25 43 ARG B C 1
ATOM 1534 O O . ARG B 1 43 ? 5.668 18.75 5.465 1 97.25 43 ARG B O 1
ATOM 1541 N N . SER B 1 44 ? 6.957 20.594 5.336 1 97.81 44 SER B N 1
ATOM 1542 C CA . SER B 1 44 ? 8.203 19.828 5.262 1 97.81 44 SER B CA 1
ATOM 1543 C C . SER B 1 44 ? 8.445 19.047 6.547 1 97.81 44 SER B C 1
ATOM 1545 O O . SER B 1 44 ? 8.875 17.891 6.504 1 97.81 44 SER B O 1
ATOM 1547 N N . LYS B 1 45 ? 8.156 19.656 7.625 1 98.06 45 LYS B N 1
ATOM 1548 C CA . LYS B 1 45 ? 8.352 18.984 8.906 1 98.06 45 LYS B CA 1
ATOM 1549 C C . LYS B 1 45 ? 7.41 17.797 9.047 1 98.06 45 LYS B C 1
ATOM 1551 O O . LYS B 1 45 ? 7.824 16.719 9.484 1 98.06 45 LYS B O 1
ATOM 1556 N N . LEU B 1 46 ? 6.184 18.016 8.68 1 98 46 LEU B N 1
ATOM 1557 C CA . LEU B 1 46 ? 5.215 16.922 8.789 1 98 46 LEU B CA 1
ATOM 1558 C C . LEU B 1 46 ? 5.566 15.781 7.844 1 98 46 LEU B C 1
ATOM 1560 O O . LEU B 1 46 ? 5.508 14.609 8.227 1 98 46 LEU B O 1
ATOM 1564 N N . LEU B 1 47 ? 5.91 16.094 6.633 1 98.31 47 LEU B N 1
ATOM 1565 C CA . LEU B 1 47 ? 6.312 15.078 5.66 1 98.31 47 LEU B CA 1
ATOM 1566 C C . LEU B 1 47 ? 7.504 14.273 6.176 1 98.31 47 LEU B C 1
ATOM 1568 O O . LEU B 1 47 ? 7.535 13.055 6.039 1 98.31 47 LEU B O 1
ATOM 1572 N N . TYR B 1 48 ? 8.438 14.953 6.742 1 98.5 48 TYR B N 1
ATOM 1573 C CA . TYR B 1 48 ? 9.617 14.281 7.266 1 98.5 48 TYR B CA 1
ATOM 1574 C C . TYR B 1 48 ? 9.25 13.336 8.398 1 98.5 48 TYR B C 1
ATOM 1576 O O . TYR B 1 48 ? 9.82 12.25 8.523 1 98.5 48 TYR B O 1
ATOM 1584 N N . GLN B 1 49 ? 8.312 13.742 9.195 1 98.25 49 GLN B N 1
ATOM 1585 C CA . GLN B 1 49 ? 7.848 12.906 10.305 1 98.25 49 GLN B CA 1
ATOM 1586 C C . GLN B 1 49 ? 7.125 11.664 9.789 1 98.25 49 GLN B C 1
ATOM 1588 O O . GLN B 1 49 ? 7.059 10.648 10.477 1 98.25 49 GLN B O 1
ATOM 1593 N N . ILE B 1 50 ? 6.562 11.703 8.594 1 98.44 50 ILE B N 1
ATOM 1594 C CA . ILE B 1 50 ? 5.922 10.562 7.953 1 98.44 50 ILE B CA 1
ATOM 1595 C C . ILE B 1 50 ? 6.977 9.68 7.293 1 98.44 50 ILE B C 1
ATOM 1597 O O . ILE B 1 50 ? 6.961 8.461 7.453 1 98.44 50 ILE B O 1
ATOM 1601 N N . PHE B 1 51 ? 7.973 10.328 6.645 1 98.56 51 PHE B N 1
ATOM 1602 C CA . PHE B 1 51 ? 8.992 9.602 5.891 1 98.56 51 PHE B CA 1
ATOM 1603 C C . PHE B 1 51 ? 9.859 8.766 6.82 1 98.56 51 PHE B C 1
ATOM 1605 O O . PHE B 1 51 ? 10.227 7.637 6.496 1 98.56 51 PHE B O 1
ATOM 1612 N N . ARG B 1 52 ? 10.156 9.234 7.93 1 97.94 52 ARG B N 1
ATOM 1613 C CA . ARG B 1 52 ? 11.148 8.625 8.812 1 97.94 52 ARG B CA 1
ATOM 1614 C C . ARG B 1 52 ? 10.719 7.219 9.227 1 97.94 52 ARG B C 1
ATOM 1616 O O . ARG B 1 52 ? 11.438 6.25 8.984 1 97.94 52 ARG B O 1
ATOM 1623 N N . PRO B 1 53 ? 9.57 7.094 9.766 1 98.44 53 PRO B N 1
ATOM 1624 C CA . PRO B 1 53 ? 9.188 5.734 10.148 1 98.44 53 PRO B CA 1
ATOM 1625 C C . PRO B 1 53 ? 8.852 4.855 8.945 1 98.44 53 PRO B C 1
ATOM 1627 O O . PRO B 1 53 ? 9.047 3.639 8.992 1 98.44 53 PRO B O 1
ATOM 1630 N N . PHE B 1 54 ? 8.336 5.434 7.914 1 98.69 54 PHE B N 1
ATOM 1631 C CA . PHE B 1 54 ? 8.055 4.633 6.73 1 98.69 54 PHE B CA 1
ATOM 1632 C C . PHE B 1 54 ? 9.344 4.102 6.113 1 98.69 54 PHE B C 1
ATOM 1634 O O . PHE B 1 54 ? 9.406 2.951 5.68 1 98.69 54 PHE B O 1
ATOM 1641 N N . PHE B 1 55 ? 10.406 4.918 6.113 1 98.5 55 PHE B N 1
ATOM 1642 C CA . PHE B 1 55 ? 11.68 4.469 5.566 1 98.5 55 PHE B CA 1
ATOM 1643 C C . PHE B 1 55 ? 12.289 3.381 6.441 1 98.5 55 PHE B C 1
ATOM 1645 O O . PHE B 1 55 ? 12.953 2.473 5.938 1 98.5 55 PHE B O 1
ATOM 1652 N N . ALA B 1 56 ? 12.086 3.424 7.727 1 98.5 56 ALA B N 1
ATOM 1653 C CA . ALA B 1 56 ? 12.5 2.314 8.578 1 98.5 56 ALA B CA 1
ATOM 1654 C C . ALA B 1 56 ? 11.836 1.01 8.148 1 98.5 56 ALA B C 1
ATOM 1656 O O . ALA B 1 56 ? 12.484 -0.041 8.117 1 98.5 56 ALA B O 1
ATOM 1657 N N . TRP B 1 57 ? 10.57 1.076 7.801 1 98.69 57 TRP B N 1
ATOM 1658 C CA . TRP B 1 57 ? 9.859 -0.099 7.305 1 98.69 57 TRP B CA 1
ATOM 1659 C C . TRP B 1 57 ? 10.391 -0.517 5.938 1 98.69 57 TRP B C 1
ATOM 1661 O O . TRP B 1 57 ? 10.5 -1.71 5.645 1 98.69 57 TRP B O 1
ATOM 1671 N N . VAL B 1 58 ? 10.68 0.448 5.086 1 98.69 58 VAL B N 1
ATOM 1672 C CA . VAL B 1 58 ? 11.164 0.153 3.74 1 98.69 58 VAL B CA 1
ATOM 1673 C C . VAL B 1 58 ? 12.484 -0.612 3.822 1 98.69 58 VAL B C 1
ATOM 1675 O O . VAL B 1 58 ? 12.75 -1.493 3.002 1 98.69 58 VAL B O 1
ATOM 1678 N N . TRP B 1 59 ? 13.359 -0.336 4.855 1 98.75 59 TRP B N 1
ATOM 1679 C CA . TRP B 1 59 ? 14.578 -1.112 5.07 1 98.75 59 TRP B CA 1
ATOM 1680 C C . TRP B 1 59 ? 14.25 -2.58 5.32 1 98.75 59 TRP B C 1
ATOM 1682 O O . TRP B 1 59 ? 14.875 -3.471 4.742 1 98.75 59 TRP B O 1
ATOM 1692 N N . VAL B 1 60 ? 13.281 -2.785 6.164 1 98.81 60 VAL B N 1
ATOM 1693 C CA . VAL B 1 60 ? 12.875 -4.145 6.504 1 98.81 60 VAL B CA 1
ATOM 1694 C C . VAL B 1 60 ? 12.258 -4.82 5.281 1 98.81 60 VAL B C 1
ATOM 1696 O O . VAL B 1 60 ? 12.656 -5.926 4.906 1 98.81 60 VAL B O 1
ATOM 1699 N N . ALA B 1 61 ? 11.305 -4.156 4.645 1 98.81 61 ALA B N 1
ATOM 1700 C CA . ALA B 1 61 ? 10.625 -4.707 3.473 1 98.81 61 ALA B CA 1
ATOM 1701 C C . ALA B 1 61 ? 11.609 -4.953 2.334 1 98.81 61 ALA B C 1
ATOM 1703 O O . ALA B 1 61 ? 11.531 -5.973 1.646 1 98.81 61 ALA B O 1
ATOM 1704 N N . GLY B 1 62 ? 12.484 -3.967 2.121 1 98.69 62 GLY B N 1
ATOM 1705 C CA . GLY B 1 62 ? 13.508 -4.133 1.103 1 98.69 62 GLY B CA 1
ATOM 1706 C C . GLY B 1 62 ? 14.391 -5.344 1.34 1 98.69 62 GLY B C 1
ATOM 1707 O O . GLY B 1 62 ? 14.672 -6.105 0.412 1 98.69 62 GLY B O 1
ATOM 1708 N N . ALA B 1 63 ? 14.875 -5.512 2.584 1 98.81 63 ALA B N 1
ATOM 1709 C CA . ALA B 1 63 ? 15.695 -6.668 2.932 1 98.81 63 ALA B CA 1
ATOM 1710 C C . ALA B 1 63 ? 14.938 -7.973 2.695 1 98.81 63 ALA B C 1
ATOM 1712 O O . ALA B 1 63 ? 15.477 -8.922 2.125 1 98.81 63 ALA B O 1
ATOM 1713 N N . VAL B 1 64 ? 13.688 -8.016 3.109 1 98.88 64 VAL B N 1
ATOM 1714 C CA . VAL B 1 64 ? 12.844 -9.195 2.926 1 98.88 64 VAL B CA 1
ATOM 1715 C C . VAL B 1 64 ? 12.695 -9.492 1.436 1 98.88 64 VAL B C 1
ATOM 1717 O O . VAL B 1 64 ? 12.805 -10.648 1.017 1 98.88 64 VAL B O 1
ATOM 1720 N N . LEU B 1 65 ? 12.5 -8.5 0.62 1 98.88 65 LEU B N 1
ATOM 1721 C CA . LEU B 1 65 ? 12.328 -8.68 -0.817 1 98.88 65 LEU B CA 1
ATOM 1722 C C . LEU B 1 65 ? 13.594 -9.234 -1.457 1 98.88 65 LEU B C 1
ATOM 1724 O O . LEU B 1 65 ? 13.531 -10.188 -2.244 1 98.88 65 LEU B O 1
ATOM 1728 N N . VAL B 1 66 ? 14.688 -8.633 -1.104 1 98.75 66 VAL B N 1
ATOM 1729 C CA . VAL B 1 66 ? 15.953 -9.055 -1.702 1 98.75 66 VAL B CA 1
ATOM 1730 C C . VAL B 1 66 ? 16.281 -10.477 -1.268 1 98.75 66 VAL B C 1
ATOM 1732 O O . VAL B 1 66 ? 16.625 -11.328 -2.098 1 98.75 66 VAL B O 1
ATOM 1735 N N . ILE B 1 67 ? 16.156 -10.773 0.032 1 98.75 67 ILE B N 1
ATOM 1736 C CA . ILE B 1 67 ? 16.5 -12.078 0.572 1 98.75 67 ILE B CA 1
ATOM 1737 C C . ILE B 1 67 ? 15.594 -13.148 -0.02 1 98.75 67 ILE B C 1
ATOM 1739 O O . ILE B 1 67 ? 16.062 -14.156 -0.547 1 98.75 67 ILE B O 1
ATOM 1743 N N . THR B 1 68 ? 14.297 -12.938 0.003 1 98.75 68 THR B N 1
ATOM 1744 C CA . THR B 1 68 ? 13.367 -13.938 -0.518 1 98.75 68 THR B CA 1
ATOM 1745 C C . THR B 1 68 ? 13.484 -14.039 -2.035 1 98.75 68 THR B C 1
ATOM 1747 O O . THR B 1 68 ? 13.477 -15.141 -2.588 1 98.75 68 THR B O 1
ATOM 1750 N N . GLY B 1 69 ? 13.609 -12.938 -2.727 1 98.5 69 GLY B N 1
ATOM 1751 C CA . GLY B 1 69 ? 13.719 -12.938 -4.176 1 98.5 69 GLY B CA 1
ATOM 1752 C C . GLY B 1 69 ? 14.93 -13.703 -4.68 1 98.5 69 GLY B C 1
ATOM 1753 O O . GLY B 1 69 ? 14.805 -14.586 -5.527 1 98.5 69 GLY B O 1
ATOM 1754 N N . TYR B 1 70 ? 16.047 -13.414 -4.164 1 98.5 70 TYR B N 1
ATOM 1755 C CA . TYR B 1 70 ? 17.281 -14.031 -4.668 1 98.5 70 TYR B CA 1
ATOM 1756 C C . TYR B 1 70 ? 17.422 -15.461 -4.141 1 98.5 70 TYR B C 1
ATOM 1758 O O . TYR B 1 70 ? 18.078 -16.297 -4.77 1 98.5 70 TYR B O 1
ATOM 1766 N N . TRP B 1 71 ? 16.828 -15.703 -2.98 1 98.38 71 TRP B N 1
ATOM 1767 C CA . TRP B 1 71 ? 16.75 -17.094 -2.561 1 98.38 71 TRP B CA 1
ATOM 1768 C C . TRP B 1 71 ? 15.961 -17.922 -3.57 1 98.38 71 TRP B C 1
ATOM 1770 O O . TRP B 1 71 ? 16.359 -19.047 -3.904 1 98.38 71 TRP B O 1
ATOM 1780 N N . MET B 1 72 ? 14.898 -17.406 -4.074 1 97.94 72 MET B N 1
ATOM 1781 C CA . MET B 1 72 ? 14.102 -18.125 -5.062 1 97.94 72 MET B CA 1
ATOM 1782 C C . MET B 1 72 ? 14.844 -18.234 -6.391 1 97.94 72 MET B C 1
ATOM 1784 O O . MET B 1 72 ? 14.711 -19.234 -7.105 1 97.94 72 MET B O 1
ATOM 1788 N N . VAL B 1 73 ? 15.625 -17.203 -6.723 1 98 73 VAL B N 1
ATOM 1789 C CA . VAL B 1 73 ? 16.484 -17.297 -7.902 1 98 73 VAL B CA 1
ATOM 1790 C C . VAL B 1 73 ? 17.422 -18.5 -7.762 1 98 73 VAL B C 1
ATOM 1792 O O . VAL B 1 73 ? 17.578 -19.266 -8.711 1 98 73 VAL B O 1
ATOM 1795 N N . TYR B 1 74 ? 17.953 -18.641 -6.586 1 97.31 74 TYR B N 1
ATOM 1796 C CA . TYR B 1 74 ? 18.844 -19.766 -6.305 1 97.31 74 TYR B CA 1
ATOM 1797 C C . TYR B 1 74 ? 18.094 -21.094 -6.414 1 97.31 74 TYR B C 1
ATOM 1799 O O . TYR B 1 74 ? 18.594 -22.047 -7.008 1 97.31 74 TYR B O 1
ATOM 1807 N N . VAL B 1 75 ? 16.906 -21.156 -5.871 1 94.94 75 VAL B N 1
ATOM 1808 C CA . VAL B 1 75 ? 16.094 -22.375 -5.879 1 94.94 75 VAL B CA 1
ATOM 1809 C C . VAL B 1 75 ? 15.758 -22.75 -7.316 1 94.94 75 VAL B C 1
ATOM 1811 O O . VAL B 1 75 ? 15.695 -23.938 -7.648 1 94.94 75 VAL B O 1
ATOM 1814 N N . TYR B 1 76 ? 15.586 -21.797 -8.266 1 95.31 76 TYR B N 1
ATOM 1815 C CA . TYR B 1 76 ? 15.203 -22.062 -9.648 1 95.31 76 TYR B CA 1
ATOM 1816 C C . TYR B 1 76 ? 16.422 -22.391 -10.5 1 95.31 76 TYR B C 1
ATOM 1818 O O . TYR B 1 76 ? 16.297 -22.656 -11.703 1 95.31 76 TYR B O 1
ATOM 1826 N N . GLY B 1 77 ? 17.625 -22.406 -9.914 1 96.62 77 GLY B N 1
ATOM 1827 C CA . GLY B 1 77 ? 18.812 -22.844 -10.617 1 96.62 77 GLY B CA 1
ATOM 1828 C C . GLY B 1 77 ? 19.688 -21.688 -11.078 1 96.62 77 GLY B C 1
ATOM 1829 O O . GLY B 1 77 ? 20.578 -21.875 -11.906 1 96.62 77 GLY B O 1
ATOM 1830 N N . GLY B 1 78 ? 19.281 -20.453 -10.609 1 97.62 78 GLY B N 1
ATOM 1831 C CA . GLY B 1 78 ? 20.094 -19.297 -10.969 1 97.62 78 GLY B CA 1
ATOM 1832 C C . GLY B 1 78 ? 19.391 -18.375 -11.953 1 97.62 78 GLY B C 1
ATOM 1833 O O . GLY B 1 78 ? 18.359 -18.719 -12.516 1 97.62 78 GLY B O 1
ATOM 1834 N N . PHE B 1 79 ? 20 -17.203 -12.148 1 97.12 79 PHE B N 1
ATOM 1835 C CA . PHE B 1 79 ? 19.406 -16.125 -12.945 1 97.12 79 PHE B CA 1
ATOM 1836 C C . PHE B 1 79 ? 19.188 -16.578 -14.383 1 97.12 79 PHE B C 1
ATOM 1838 O O . PHE B 1 79 ? 18.141 -16.328 -14.969 1 97.12 79 PHE B O 1
ATOM 1845 N N . THR B 1 80 ? 20.141 -17.344 -15.016 1 96.44 80 THR B N 1
ATOM 1846 C CA . THR B 1 80 ? 20.062 -17.75 -16.406 1 96.44 80 THR B CA 1
ATOM 1847 C C . THR B 1 80 ? 19.062 -18.875 -16.609 1 96.44 80 THR B C 1
ATOM 1849 O O . THR B 1 80 ? 18.578 -19.094 -17.719 1 96.44 80 THR B O 1
ATOM 1852 N N . ALA B 1 81 ? 18.734 -19.516 -15.57 1 97.38 81 ALA B N 1
ATOM 1853 C CA . ALA B 1 81 ? 17.797 -20.641 -15.641 1 97.38 81 ALA B CA 1
ATOM 1854 C C . ALA B 1 81 ? 16.359 -20.156 -15.508 1 97.38 81 ALA B C 1
ATOM 1856 O O . ALA B 1 81 ? 15.422 -20.906 -15.781 1 97.38 81 ALA B O 1
ATOM 1857 N N . LEU B 1 82 ? 16.172 -18.938 -15.133 1 96.56 82 LEU B N 1
ATOM 1858 C CA . LEU B 1 82 ? 14.828 -18.391 -14.93 1 96.56 82 LEU B CA 1
ATOM 1859 C C . LEU B 1 82 ? 14.109 -18.203 -16.266 1 96.56 82 LEU B C 1
ATOM 1861 O O . LEU B 1 82 ? 14.719 -17.812 -17.266 1 96.56 82 LEU B O 1
ATOM 1865 N N . PRO B 1 83 ? 12.828 -18.453 -16.203 1 96.25 83 PRO B N 1
ATOM 1866 C CA . PRO B 1 83 ? 12.055 -17.984 -17.359 1 96.25 83 PRO B CA 1
ATOM 1867 C C . PRO B 1 83 ? 12.227 -16.484 -17.609 1 96.25 83 PRO B C 1
ATOM 1869 O O . PRO B 1 83 ? 12.469 -15.719 -16.672 1 96.25 83 PRO B O 1
ATOM 1872 N N . THR B 1 84 ? 12.086 -16.078 -18.797 1 97.5 84 THR B N 1
ATOM 1873 C CA . THR B 1 84 ? 12.32 -14.711 -19.219 1 97.5 84 THR B CA 1
ATOM 1874 C C . THR B 1 84 ? 11.508 -13.734 -18.375 1 97.5 84 THR B C 1
ATOM 1876 O O . THR B 1 84 ? 12.023 -12.711 -17.922 1 97.5 84 THR B O 1
ATOM 1879 N N . ALA B 1 85 ? 10.242 -14.023 -18.156 1 97.94 85 ALA B N 1
ATOM 1880 C CA . ALA B 1 85 ? 9.367 -13.156 -17.375 1 97.94 85 ALA B CA 1
ATOM 1881 C C . ALA B 1 85 ? 9.922 -12.938 -15.969 1 97.94 85 ALA B C 1
ATOM 1883 O O . ALA B 1 85 ? 9.898 -11.82 -15.453 1 97.94 85 ALA B O 1
ATOM 1884 N N . MET B 1 86 ? 10.391 -13.969 -15.398 1 97.81 86 MET B N 1
ATOM 1885 C CA . MET B 1 86 ? 10.922 -13.867 -14.047 1 97.81 86 MET B CA 1
ATOM 1886 C C . MET B 1 86 ? 12.266 -13.148 -14.039 1 97.81 86 MET B C 1
ATOM 1888 O O . MET B 1 86 ? 12.594 -12.445 -13.086 1 97.81 86 MET B O 1
ATOM 1892 N N . ARG B 1 87 ? 13.039 -13.281 -15.133 1 98.69 87 ARG B N 1
ATOM 1893 C CA . ARG B 1 87 ? 14.273 -12.508 -15.25 1 98.69 87 ARG B CA 1
ATOM 1894 C C . ARG B 1 87 ? 13.977 -11.008 -15.289 1 98.69 87 ARG B C 1
ATOM 1896 O O . ARG B 1 87 ? 14.68 -10.219 -14.672 1 98.69 87 ARG B O 1
ATOM 1903 N N . ILE B 1 88 ? 12.938 -10.68 -15.945 1 98.69 88 ILE B N 1
ATOM 1904 C CA . ILE B 1 88 ? 12.508 -9.289 -16.031 1 98.69 88 ILE B CA 1
ATOM 1905 C C . ILE B 1 88 ? 12.094 -8.789 -14.648 1 98.69 88 ILE B C 1
ATOM 1907 O O . ILE B 1 88 ? 12.516 -7.711 -14.227 1 98.69 88 ILE B O 1
ATOM 1911 N N . MET B 1 89 ? 11.328 -9.562 -13.984 1 98.75 89 MET B N 1
ATOM 1912 C CA . MET B 1 89 ? 10.852 -9.188 -12.648 1 98.75 89 MET B CA 1
ATOM 1913 C C . MET B 1 89 ? 12.016 -8.953 -11.703 1 98.75 89 MET B C 1
ATOM 1915 O O . MET B 1 89 ? 12.047 -7.957 -10.977 1 98.75 89 MET B O 1
ATOM 1919 N N . VAL B 1 90 ? 12.977 -9.859 -11.695 1 98.81 90 VAL B N 1
ATOM 1920 C CA . VAL B 1 90 ? 14.117 -9.758 -10.789 1 98.81 90 VAL B CA 1
ATOM 1921 C C . VAL B 1 90 ? 14.953 -8.539 -11.148 1 98.81 90 VAL B C 1
ATOM 1923 O O . VAL B 1 90 ? 15.414 -7.809 -10.258 1 98.81 90 VAL B O 1
ATOM 1926 N N . THR B 1 91 ? 15.164 -8.32 -12.43 1 98.88 91 THR B N 1
ATOM 1927 C CA . THR B 1 91 ? 15.961 -7.18 -12.883 1 98.88 91 THR B CA 1
ATOM 1928 C C . THR B 1 91 ? 15.289 -5.863 -12.492 1 98.88 91 THR B C 1
ATOM 1930 O O . THR B 1 91 ? 15.93 -4.992 -11.898 1 98.88 91 THR B O 1
ATOM 1933 N N . LEU B 1 92 ? 14.031 -5.75 -12.773 1 98.94 92 LEU B N 1
ATOM 1934 C CA . LEU B 1 92 ? 13.305 -4.531 -12.43 1 98.94 92 LEU B CA 1
ATOM 1935 C C . LEU B 1 92 ? 13.219 -4.355 -10.922 1 98.94 92 LEU B C 1
ATOM 1937 O O . LEU B 1 92 ? 13.375 -3.246 -10.406 1 98.94 92 LEU B O 1
ATOM 1941 N N . GLY B 1 93 ? 12.898 -5.488 -10.258 1 98.88 93 GLY B N 1
ATOM 1942 C CA . GLY B 1 93 ? 12.867 -5.426 -8.805 1 98.88 93 GLY B CA 1
ATOM 1943 C C . GLY B 1 93 ? 14.18 -4.953 -8.203 1 98.88 93 GLY B C 1
ATOM 1944 O O . GLY B 1 93 ? 14.18 -4.156 -7.258 1 98.88 93 GLY B O 1
ATOM 1945 N N . THR B 1 94 ? 15.305 -5.41 -8.734 1 98.88 94 THR B N 1
ATOM 1946 C CA . THR B 1 94 ? 16.625 -4.992 -8.266 1 98.88 94 THR B CA 1
ATOM 1947 C C . THR B 1 94 ? 16.828 -3.496 -8.492 1 98.88 94 THR B C 1
ATOM 1949 O O . THR B 1 94 ? 17.328 -2.791 -7.613 1 98.88 94 THR B O 1
ATOM 1952 N N . LEU B 1 95 ? 16.406 -3.047 -9.617 1 98.88 95 LEU B N 1
ATOM 1953 C CA . LEU B 1 95 ? 16.484 -1.622 -9.922 1 98.88 95 LEU B CA 1
ATOM 1954 C C . LEU B 1 95 ? 15.656 -0.81 -8.938 1 98.88 95 LEU B C 1
ATOM 1956 O O . LEU B 1 95 ? 16.094 0.247 -8.469 1 98.88 95 LEU B O 1
ATOM 1960 N N . MET B 1 96 ? 14.523 -1.287 -8.633 1 98.94 96 MET B N 1
ATOM 1961 C CA . MET B 1 96 ? 13.625 -0.599 -7.715 1 98.94 96 MET B CA 1
ATOM 1962 C C . MET B 1 96 ? 14.25 -0.492 -6.324 1 98.94 96 MET B C 1
ATOM 1964 O O . MET B 1 96 ? 14.117 0.536 -5.656 1 98.94 96 MET B O 1
ATOM 1968 N N . VAL B 1 97 ? 14.891 -1.53 -5.87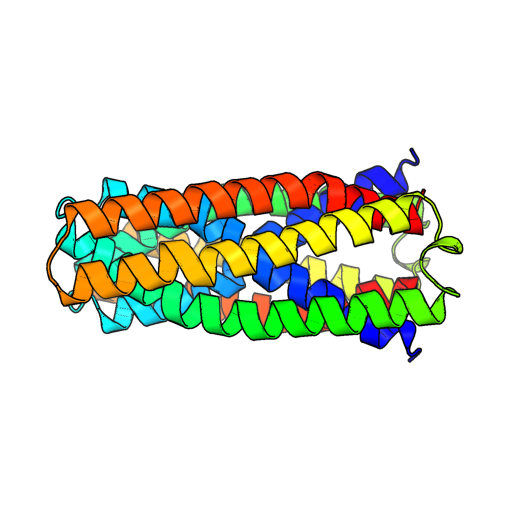1 1 98.88 97 VAL B N 1
ATOM 1969 C CA . VAL B 1 97 ? 15.57 -1.496 -4.582 1 98.88 97 VAL B CA 1
ATOM 1970 C C . VAL B 1 97 ? 16.719 -0.489 -4.625 1 98.88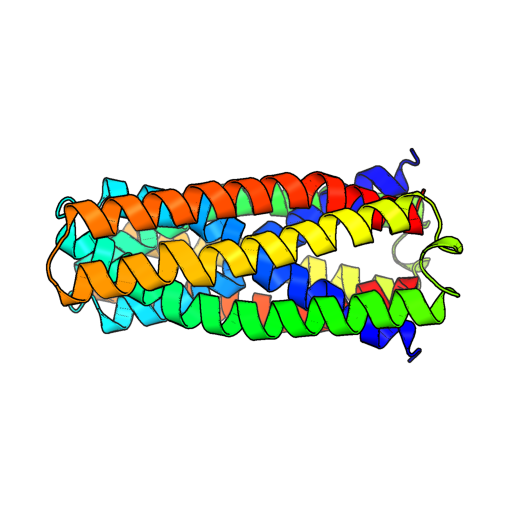 97 VAL B C 1
ATOM 1972 O O . VAL B 1 97 ? 16.922 0.271 -3.678 1 98.88 97 VAL B O 1
ATOM 1975 N N . MET B 1 98 ? 17.438 -0.436 -5.691 1 98.81 98 MET B N 1
ATOM 1976 C CA . MET B 1 98 ? 18.531 0.523 -5.852 1 98.81 98 MET B CA 1
ATOM 1977 C C . MET B 1 98 ? 18 1.955 -5.805 1 98.81 98 MET B C 1
ATOM 1979 O O . MET B 1 98 ? 18.641 2.836 -5.227 1 98.81 98 MET B O 1
ATOM 1983 N N . LEU B 1 99 ? 16.859 2.182 -6.406 1 98.94 99 LEU B N 1
ATOM 1984 C CA . LEU B 1 99 ? 16.25 3.502 -6.359 1 98.94 99 LEU B CA 1
ATOM 1985 C C . LEU B 1 99 ? 15.859 3.875 -4.934 1 98.94 99 LEU B C 1
ATOM 1987 O O . LEU B 1 99 ? 15.992 5.035 -4.531 1 98.94 99 LEU B O 1
ATOM 1991 N N . ALA B 1 100 ? 15.383 2.918 -4.215 1 98.81 100 ALA B N 1
ATOM 1992 C CA . ALA B 1 100 ? 15.047 3.186 -2.82 1 98.81 100 ALA B CA 1
ATOM 1993 C C . ALA B 1 100 ? 16.297 3.566 -2.021 1 98.81 100 ALA B C 1
ATOM 1995 O O . ALA B 1 100 ? 16.234 4.453 -1.168 1 98.81 100 ALA B O 1
ATOM 1996 N N . LEU B 1 101 ? 17.391 2.912 -2.268 1 98.81 101 LEU B N 1
ATOM 1997 C CA . LEU B 1 101 ? 18.656 3.27 -1.624 1 98.81 101 LEU B CA 1
ATOM 1998 C C . LEU B 1 101 ? 19.078 4.684 -2.006 1 98.81 101 LEU B C 1
ATOM 2000 O O . LEU B 1 101 ? 19.516 5.453 -1.151 1 98.81 101 LEU B O 1
ATOM 2004 N N . LEU B 1 102 ? 18.906 4.969 -3.264 1 98.81 102 LEU B N 1
ATOM 2005 C CA . LEU B 1 102 ? 19.234 6.312 -3.729 1 98.81 102 LEU B CA 1
ATOM 2006 C C . LEU B 1 102 ? 18.406 7.359 -2.988 1 98.81 102 LEU B C 1
ATOM 2008 O O . LEU B 1 102 ? 18.938 8.367 -2.531 1 98.81 102 LEU B O 1
ATOM 2012 N N . VAL B 1 103 ? 17.109 7.145 -2.883 1 98.88 103 VAL B N 1
ATOM 2013 C CA . VAL B 1 103 ? 16.219 8.086 -2.223 1 98.88 103 VAL B CA 1
ATOM 2014 C C . VAL B 1 103 ? 16.656 8.297 -0.777 1 98.88 103 VAL B C 1
ATOM 2016 O O . VAL B 1 103 ? 16.656 9.422 -0.278 1 98.88 103 VAL B O 1
ATOM 2019 N N . PHE B 1 104 ? 16.984 7.18 -0.118 1 98.75 104 PHE B N 1
ATOM 2020 C CA . PHE B 1 104 ? 17.344 7.266 1.292 1 98.75 104 PHE B CA 1
ATOM 2021 C C . PHE B 1 104 ? 18.625 8.055 1.473 1 98.75 104 PHE B C 1
ATOM 2023 O O . PHE B 1 104 ? 18.688 8.984 2.277 1 98.75 104 PHE B O 1
ATOM 2030 N N . PHE B 1 105 ? 19.641 7.797 0.663 1 98.69 105 PHE B N 1
ATOM 2031 C CA . PHE B 1 105 ? 20.984 8.266 0.972 1 98.69 105 PHE B CA 1
ATOM 2032 C C . PHE B 1 105 ? 21.219 9.648 0.382 1 98.69 105 PHE B C 1
ATOM 2034 O O . PHE B 1 105 ? 22.203 10.32 0.723 1 98.69 105 PHE B O 1
ATOM 2041 N N . VAL B 1 106 ? 20.359 10.078 -0.458 1 98.62 106 VAL B N 1
ATOM 2042 C CA . VAL B 1 106 ? 20.625 11.383 -1.055 1 98.62 106 VAL B CA 1
ATOM 2043 C C . VAL B 1 106 ? 19.516 12.359 -0.65 1 98.62 106 VAL B C 1
ATOM 2045 O O . VAL B 1 106 ? 19.672 13.109 0.316 1 98.62 106 VAL B O 1
ATOM 2048 N N . PRO B 1 107 ? 18.344 12.312 -1.249 1 98.88 107 PRO B N 1
ATOM 2049 C CA . PRO B 1 107 ? 17.422 13.406 -0.927 1 98.88 107 PRO B CA 1
ATOM 2050 C C . PRO B 1 107 ? 16.828 13.281 0.476 1 98.88 107 PRO B C 1
ATOM 2052 O O . PRO B 1 107 ? 16.5 14.297 1.101 1 98.88 107 PRO B O 1
ATOM 2055 N N . PHE B 1 108 ? 16.625 12.141 1.021 1 98.88 108 PHE B N 1
ATOM 2056 C CA . PHE B 1 108 ? 16.031 12.016 2.35 1 98.88 108 PHE B CA 1
ATOM 2057 C C . PHE B 1 108 ? 16.969 12.578 3.412 1 98.88 108 PHE B C 1
ATOM 2059 O O . PHE B 1 108 ? 16.547 13.352 4.273 1 98.88 108 PHE B O 1
ATOM 2066 N N . LEU B 1 109 ? 18.234 12.172 3.404 1 98.81 109 LEU B N 1
ATOM 2067 C CA . LEU B 1 109 ? 19.188 12.703 4.363 1 98.81 109 LEU B CA 1
ATOM 2068 C C . LEU B 1 109 ? 19.375 14.203 4.176 1 98.81 109 LEU B C 1
ATOM 2070 O O . LEU B 1 109 ? 19.531 14.938 5.148 1 98.81 109 LEU B O 1
ATOM 2074 N N . ARG B 1 110 ? 19.359 14.633 2.902 1 98.88 110 ARG B N 1
ATOM 2075 C CA . ARG B 1 110 ? 19.438 16.062 2.621 1 98.88 110 ARG B CA 1
ATOM 2076 C C . ARG B 1 110 ? 18.25 16.812 3.236 1 98.88 110 ARG B C 1
ATOM 2078 O O . ARG B 1 110 ? 18.422 17.906 3.773 1 98.88 110 ARG B O 1
ATOM 2085 N N . MET B 1 111 ? 17.125 16.188 3.139 1 98.81 111 MET B N 1
ATOM 2086 C CA . MET B 1 111 ? 15.93 16.797 3.719 1 98.81 111 MET B CA 1
ATOM 2087 C C . MET B 1 111 ? 16.078 16.984 5.223 1 98.81 111 MET B C 1
ATOM 2089 O O . MET B 1 111 ? 15.781 18.047 5.758 1 98.81 111 MET B O 1
ATOM 2093 N N . GLY B 1 112 ? 16.516 15.977 5.879 1 98.69 112 GLY B N 1
ATOM 2094 C CA . GLY B 1 112 ? 16.734 16.062 7.312 1 98.69 112 GLY B CA 1
ATOM 2095 C C . GLY B 1 112 ? 17.703 17.156 7.711 1 98.69 112 GLY B C 1
ATOM 2096 O O . GLY B 1 112 ? 17.453 17.906 8.656 1 98.69 112 GLY B O 1
ATOM 2097 N N . ARG B 1 113 ? 18.766 17.312 7.027 1 98.75 113 ARG B N 1
ATOM 2098 C CA . ARG B 1 113 ? 19.766 18.344 7.297 1 98.75 113 ARG B CA 1
ATOM 2099 C C . ARG B 1 113 ? 19.172 19.734 7.078 1 98.75 113 ARG B C 1
ATOM 2101 O O . ARG B 1 113 ? 19.469 20.656 7.84 1 98.75 113 ARG B O 1
ATOM 2108 N N . ALA B 1 114 ? 18.469 19.781 5.961 1 98.81 114 ALA B N 1
ATOM 2109 C CA . ALA B 1 114 ? 17.844 21.062 5.637 1 98.81 114 ALA B CA 1
ATOM 2110 C C . ALA B 1 114 ? 16.875 21.5 6.73 1 98.81 114 ALA B C 1
ATOM 2112 O O . ALA B 1 114 ? 16.844 22.672 7.105 1 98.81 114 ALA B O 1
ATOM 2113 N N . ILE B 1 115 ? 16.141 20.578 7.227 1 98.62 115 ILE B N 1
ATOM 2114 C CA . ILE B 1 115 ? 15.172 20.875 8.281 1 98.62 115 ILE B CA 1
ATOM 2115 C C . ILE B 1 115 ? 15.914 21.297 9.555 1 98.62 115 ILE B C 1
ATOM 2117 O O . ILE B 1 115 ? 15.539 22.281 10.203 1 98.62 115 ILE B O 1
ATOM 2121 N N . ALA B 1 116 ? 16.922 20.609 9.93 1 98.38 116 ALA B N 1
ATOM 2122 C CA . ALA B 1 116 ? 17.719 20.922 11.109 1 98.38 116 ALA B CA 1
ATOM 2123 C C . ALA B 1 116 ? 18.312 22.328 11 1 98.38 116 ALA B C 1
ATOM 2125 O O . ALA B 1 116 ? 18.469 23.016 12.008 1 98.38 116 ALA B O 1
ATOM 2126 N N . ALA B 1 117 ? 18.625 22.766 9.828 1 98.31 117 ALA B N 1
ATOM 2127 C CA . ALA B 1 117 ? 19.266 24.047 9.578 1 98.31 117 ALA B CA 1
ATOM 2128 C C . ALA B 1 117 ? 18.234 25.156 9.383 1 98.31 117 ALA B C 1
ATOM 2130 O O . ALA B 1 117 ? 18.578 26.328 9.242 1 98.31 117 ALA B O 1
ATOM 2131 N N . GLY B 1 118 ? 16.984 24.797 9.242 1 98.06 118 GLY B N 1
ATOM 2132 C CA . GLY B 1 118 ? 15.922 25.766 8.992 1 98.06 118 GLY B CA 1
ATOM 2133 C C . GLY B 1 118 ? 15.898 26.266 7.566 1 98.06 118 GLY B C 1
ATOM 2134 O O . GLY B 1 118 ? 15.406 27.359 7.297 1 98.06 118 GLY B O 1
ATOM 2135 N N . ASP B 1 119 ? 16.547 25.516 6.684 1 98.38 119 ASP B N 1
ATOM 2136 C CA . ASP B 1 119 ? 16.531 25.828 5.258 1 98.38 119 ASP B CA 1
ATOM 2137 C C . ASP B 1 119 ? 15.312 25.203 4.578 1 98.38 119 ASP B C 1
ATOM 2139 O O . ASP B 1 119 ? 15.422 24.156 3.939 1 98.38 119 ASP B O 1
ATOM 2143 N N . TRP B 1 120 ? 14.211 25.906 4.586 1 97.69 120 TRP B N 1
ATOM 2144 C CA . TRP B 1 120 ? 12.922 25.359 4.191 1 97.69 120 TRP B CA 1
ATOM 2145 C C . TRP B 1 120 ? 12.836 25.203 2.674 1 97.69 120 TRP B C 1
ATOM 2147 O O . TRP B 1 120 ? 12.297 24.219 2.172 1 97.69 120 TRP B O 1
ATOM 2157 N N . PRO B 1 121 ? 13.359 26.125 1.914 1 97.5 121 PRO B N 1
ATOM 2158 C CA . PRO B 1 121 ? 13.344 25.906 0.466 1 97.5 121 PRO B CA 1
ATOM 2159 C C . PRO B 1 121 ? 14.094 24.641 0.058 1 97.5 121 PRO B C 1
ATOM 2161 O O . PRO B 1 121 ? 13.633 23.891 -0.81 1 97.5 121 PRO B O 1
ATOM 2164 N N . MET B 1 122 ? 15.234 24.406 0.722 1 98.25 122 MET B N 1
ATOM 2165 C CA . MET B 1 122 ? 15.992 23.188 0.427 1 98.25 122 MET B CA 1
ATOM 2166 C C . MET B 1 122 ? 15.242 21.953 0.902 1 98.25 122 MET B C 1
ATOM 2168 O O . MET B 1 122 ? 15.266 20.906 0.242 1 98.25 122 MET B O 1
ATOM 2172 N N . ALA B 1 123 ? 14.57 21.969 2.008 1 98.69 123 ALA B N 1
ATOM 2173 C CA . ALA B 1 123 ? 13.773 20.844 2.508 1 98.69 123 ALA B CA 1
ATOM 2174 C C . ALA B 1 123 ? 12.664 20.484 1.531 1 98.69 123 ALA B C 1
ATOM 2176 O O . ALA B 1 123 ? 12.422 19.312 1.258 1 98.69 123 ALA B O 1
ATOM 2177 N N . ALA B 1 124 ? 12.047 21.5 1.004 1 98 124 ALA B N 1
ATOM 2178 C CA . ALA B 1 124 ? 10.961 21.297 0.05 1 98 124 ALA B CA 1
ATOM 2179 C C . ALA B 1 124 ? 11.477 20.672 -1.245 1 98 124 ALA B C 1
ATOM 2181 O O . ALA B 1 124 ? 10.836 19.797 -1.825 1 98 124 ALA B O 1
ATOM 2182 N N . ARG B 1 125 ? 12.641 21.172 -1.636 1 98.25 125 ARG B N 1
ATOM 2183 C CA . ARG B 1 125 ? 13.25 20.625 -2.842 1 98.25 125 ARG B CA 1
ATOM 2184 C C . ARG B 1 125 ? 13.602 19.156 -2.66 1 98.25 125 ARG B C 1
ATOM 2186 O O . ARG B 1 125 ? 13.383 18.344 -3.561 1 98.25 125 ARG B O 1
ATOM 2193 N N . ALA B 1 126 ? 14.164 18.812 -1.556 1 98.75 126 ALA B N 1
ATOM 2194 C CA . ALA B 1 126 ? 14.516 17.438 -1.25 1 98.75 126 ALA B CA 1
ATOM 2195 C C . ALA B 1 126 ? 13.273 16.547 -1.198 1 98.75 126 ALA B C 1
ATOM 2197 O O . ALA B 1 126 ? 13.273 15.43 -1.704 1 98.75 126 ALA B O 1
ATOM 2198 N N . ALA B 1 127 ? 12.227 17.047 -0.637 1 98.44 127 ALA B N 1
ATOM 2199 C CA . ALA B 1 127 ? 10.961 16.312 -0.599 1 98.44 127 ALA B CA 1
ATOM 2200 C C . ALA B 1 127 ? 10.438 16.047 -2.008 1 98.44 127 ALA B C 1
ATOM 2202 O O . ALA B 1 127 ? 9.922 14.969 -2.293 1 98.44 127 ALA B O 1
ATOM 2203 N N . GLY B 1 128 ? 10.547 17.047 -2.801 1 97.94 128 GLY B N 1
ATOM 2204 C CA . GLY B 1 128 ? 10.156 16.875 -4.191 1 97.94 128 GLY B CA 1
ATOM 2205 C C . GLY B 1 128 ? 10.953 15.805 -4.914 1 97.94 128 GLY B C 1
ATOM 2206 O O . GLY B 1 128 ? 10.398 15.055 -5.727 1 97.94 128 GLY B O 1
ATOM 2207 N N . GLN B 1 129 ? 12.242 15.734 -4.66 1 98.69 129 GLN B N 1
ATOM 2208 C CA . GLN B 1 129 ? 13.094 14.711 -5.254 1 98.69 129 GLN B CA 1
ATOM 2209 C C . GLN B 1 129 ? 12.711 13.32 -4.754 1 98.69 129 GLN B C 1
ATOM 2211 O O . GLN B 1 129 ? 12.758 12.352 -5.512 1 98.69 129 GLN B O 1
ATOM 2216 N N . ILE B 1 130 ? 12.383 13.25 -3.486 1 98.69 130 ILE B N 1
ATOM 2217 C CA . ILE B 1 130 ? 11.922 11.984 -2.924 1 98.69 130 ILE B CA 1
ATOM 2218 C C . ILE B 1 130 ? 10.68 11.508 -3.672 1 98.69 130 ILE B C 1
ATOM 2220 O O . ILE B 1 130 ? 10.602 10.359 -4.105 1 98.69 130 ILE B O 1
ATOM 2224 N N . ARG B 1 131 ? 9.781 12.398 -3.904 1 97.69 131 ARG B N 1
ATOM 2225 C CA . ARG B 1 131 ? 8.523 12.07 -4.57 1 97.69 131 ARG B CA 1
ATOM 2226 C C . ARG B 1 131 ? 8.766 11.672 -6.023 1 97.69 131 ARG B C 1
ATOM 2228 O O . ARG B 1 131 ? 8.125 10.758 -6.535 1 97.69 131 ARG B O 1
ATOM 2235 N N . LEU B 1 132 ? 9.672 12.359 -6.641 1 98.19 132 LEU B N 1
ATOM 2236 C CA . LEU B 1 132 ? 9.969 12.062 -8.039 1 98.19 132 LEU B CA 1
ATOM 2237 C C . LEU B 1 132 ? 10.539 10.656 -8.188 1 98.19 132 LEU B C 1
ATOM 2239 O O . LEU B 1 132 ? 10.047 9.867 -9 1 98.19 132 LEU B O 1
ATOM 2243 N N . VAL B 1 133 ? 11.531 10.328 -7.422 1 98.69 133 VAL B N 1
ATOM 2244 C CA . VAL B 1 133 ? 12.18 9.023 -7.535 1 98.69 133 VAL B CA 1
ATOM 2245 C C . VAL B 1 133 ? 11.227 7.934 -7.055 1 98.69 133 VAL B C 1
ATOM 2247 O O . VAL B 1 133 ? 11.164 6.852 -7.645 1 98.69 133 VAL B O 1
ATOM 2250 N N . SER B 1 134 ? 10.477 8.164 -6.023 1 98.25 134 SER B N 1
ATOM 2251 C CA . SER B 1 134 ? 9.484 7.207 -5.559 1 98.25 134 SER B CA 1
ATOM 2252 C C . SER B 1 134 ? 8.391 6.992 -6.602 1 98.25 134 SER B C 1
ATOM 2254 O O . SER B 1 134 ? 7.867 5.883 -6.742 1 98.25 134 SER B O 1
ATOM 2256 N N . GLY B 1 135 ? 8.047 8.078 -7.289 1 98.25 135 GLY B N 1
ATOM 2257 C CA . GLY B 1 135 ? 7.094 7.953 -8.383 1 98.25 135 GLY B CA 1
ATOM 2258 C C . GLY B 1 135 ? 7.586 7.055 -9.508 1 98.25 135 GLY B C 1
ATOM 2259 O O . GLY B 1 135 ? 6.809 6.305 -10.094 1 98.25 135 GLY B O 1
ATOM 2260 N N . ILE B 1 136 ? 8.836 7.184 -9.82 1 98.69 136 ILE B N 1
ATOM 2261 C CA . ILE B 1 136 ? 9.453 6.301 -10.805 1 98.69 136 ILE B CA 1
ATOM 2262 C C . ILE B 1 136 ? 9.406 4.859 -10.312 1 98.69 136 ILE B C 1
ATOM 2264 O O . ILE B 1 136 ? 9.086 3.945 -11.078 1 98.69 136 ILE B O 1
ATOM 2268 N N . ASN B 1 137 ? 9.742 4.703 -9.07 1 98.81 137 ASN B N 1
ATOM 2269 C CA . ASN B 1 137 ? 9.664 3.385 -8.453 1 98.81 137 ASN B CA 1
ATOM 2270 C C . ASN B 1 137 ? 8.258 2.799 -8.555 1 98.81 137 ASN B C 1
ATOM 2272 O O . ASN B 1 137 ? 8.094 1.63 -8.906 1 98.81 137 ASN B O 1
ATOM 2276 N N . LEU B 1 138 ? 7.285 3.598 -8.305 1 98.69 138 LEU B N 1
ATOM 2277 C CA . LEU B 1 138 ? 5.891 3.184 -8.406 1 98.69 138 LEU B CA 1
ATOM 2278 C C . LEU B 1 138 ? 5.535 2.801 -9.836 1 98.69 138 LEU B C 1
ATOM 2280 O O . LEU B 1 138 ? 4.863 1.791 -10.062 1 98.69 138 LEU B O 1
ATOM 2284 N N . ALA B 1 139 ? 5.973 3.57 -10.805 1 98.75 139 ALA B N 1
ATOM 2285 C CA . ALA B 1 139 ? 5.719 3.273 -12.211 1 98.75 139 ALA B CA 1
ATOM 2286 C C . ALA B 1 139 ? 6.367 1.953 -12.617 1 98.75 139 ALA B C 1
ATOM 2288 O O . ALA B 1 139 ? 5.773 1.165 -13.359 1 98.75 139 ALA B O 1
ATOM 2289 N N . LEU B 1 140 ? 7.523 1.707 -12.125 1 98.88 140 LEU B N 1
ATOM 2290 C CA . LEU B 1 140 ? 8.242 0.481 -12.445 1 98.88 140 LEU B CA 1
ATOM 2291 C C . LEU B 1 140 ? 7.555 -0.734 -11.836 1 98.88 140 LEU B C 1
ATOM 2293 O O . LEU B 1 140 ? 7.723 -1.856 -12.312 1 98.88 140 LEU B O 1
ATOM 2297 N N . ALA B 1 141 ? 6.816 -0.515 -10.758 1 98.88 141 ALA B N 1
ATOM 2298 C CA . ALA B 1 141 ? 6.125 -1.62 -10.102 1 98.88 141 ALA B CA 1
ATOM 2299 C C . ALA B 1 141 ? 5.086 -2.246 -11.023 1 98.88 141 ALA B C 1
ATOM 2301 O O . ALA B 1 141 ? 4.785 -3.438 -10.914 1 98.88 141 ALA B O 1
ATOM 2302 N N . ILE B 1 142 ? 4.562 -1.464 -11.961 1 98.75 142 ILE B N 1
ATOM 2303 C CA . ILE B 1 142 ? 3.502 -1.932 -12.844 1 98.75 142 ILE B CA 1
ATOM 2304 C C . ILE B 1 142 ? 4.043 -3.031 -13.758 1 98.75 142 ILE B C 1
ATOM 2306 O O . ILE B 1 142 ? 3.572 -4.172 -13.711 1 98.75 142 ILE B O 1
ATOM 2310 N N . PRO B 1 143 ? 5.137 -2.811 -14.539 1 98.81 143 PRO B N 1
ATOM 2311 C CA . PRO B 1 143 ? 5.668 -3.898 -15.359 1 98.81 143 PRO B CA 1
ATOM 2312 C C . PRO B 1 143 ? 6.312 -5.008 -14.531 1 98.81 143 PRO B C 1
ATOM 2314 O O . PRO B 1 143 ? 6.355 -6.164 -14.969 1 98.81 143 PRO B O 1
ATOM 2317 N N . THR B 1 144 ? 6.824 -4.719 -13.328 1 98.88 144 THR B N 1
ATOM 2318 C CA . THR B 1 144 ? 7.418 -5.738 -12.469 1 98.88 144 THR B CA 1
ATOM 2319 C C . THR B 1 144 ? 6.363 -6.738 -12.008 1 98.88 144 THR B C 1
ATOM 2321 O O . THR B 1 144 ? 6.578 -7.949 -12.078 1 98.88 144 THR B O 1
ATOM 2324 N N . ILE B 1 145 ? 5.211 -6.234 -11.555 1 98.81 145 ILE B N 1
ATOM 2325 C CA . ILE B 1 145 ? 4.113 -7.09 -11.117 1 98.81 145 ILE B CA 1
ATOM 2326 C C . ILE B 1 145 ? 3.588 -7.895 -12.305 1 98.81 145 ILE B C 1
ATOM 2328 O O . ILE B 1 145 ? 3.326 -9.094 -12.188 1 98.81 145 ILE B O 1
ATOM 2332 N N . LEU B 1 146 ? 3.5 -7.191 -13.43 1 98.62 146 LEU B N 1
ATOM 2333 C CA . LEU B 1 146 ? 3.049 -7.891 -14.633 1 98.62 146 LEU B CA 1
ATOM 2334 C C . LEU B 1 146 ? 3.986 -9.047 -14.969 1 98.62 146 LEU B C 1
ATOM 2336 O O . LEU B 1 146 ? 3.529 -10.148 -15.281 1 98.62 146 LEU B O 1
ATOM 2340 N N . ALA B 1 147 ? 5.281 -8.82 -14.938 1 98.56 147 ALA B N 1
ATOM 2341 C CA . ALA B 1 147 ? 6.262 -9.859 -15.227 1 98.56 147 ALA B CA 1
ATOM 2342 C C . ALA B 1 147 ? 6.145 -11.016 -14.227 1 98.56 147 ALA B C 1
ATOM 2344 O O . ALA B 1 147 ? 6.234 -12.18 -14.609 1 98.56 147 ALA B O 1
ATOM 2345 N N . GLY B 1 148 ? 5.98 -10.688 -12.961 1 97.5 148 GLY B N 1
ATOM 2346 C CA . GLY B 1 148 ? 5.812 -11.719 -11.945 1 97.5 148 GLY B CA 1
ATOM 2347 C C . GLY B 1 148 ? 4.609 -12.602 -12.188 1 97.5 148 GLY B C 1
ATOM 2348 O O . GLY B 1 148 ? 4.715 -13.828 -12.133 1 97.5 148 GLY B O 1
ATOM 2349 N N . VAL B 1 149 ? 3.482 -11.945 -12.477 1 97.44 149 VAL B N 1
ATOM 2350 C CA . VAL B 1 149 ? 2.246 -12.68 -12.727 1 97.44 149 VAL B CA 1
ATOM 2351 C C . VAL B 1 149 ? 2.377 -13.492 -14.016 1 97.44 149 VAL B C 1
ATOM 2353 O O . VAL B 1 149 ? 1.931 -14.641 -14.078 1 97.44 149 VAL B O 1
ATOM 2356 N N . TRP B 1 150 ? 2.98 -12.922 -15.023 1 96.44 150 TRP B N 1
ATOM 2357 C CA . TRP B 1 150 ? 3.184 -13.586 -1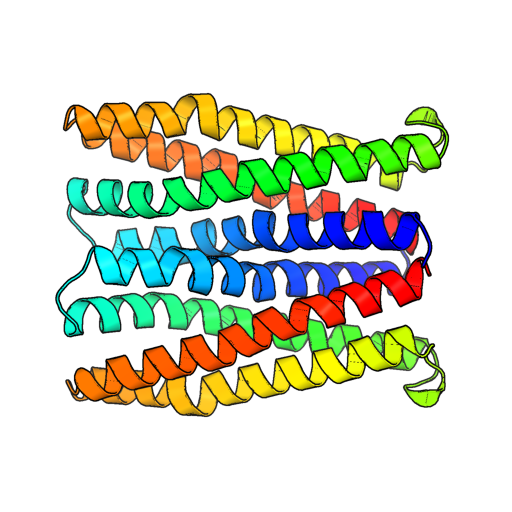6.297 1 96.44 150 TRP B CA 1
ATOM 2358 C C . TRP B 1 150 ? 4.07 -14.82 -16.141 1 96.44 150 TRP B C 1
ATOM 2360 O O . TRP B 1 150 ? 3.877 -15.828 -16.828 1 96.44 150 TRP B O 1
ATOM 2370 N N . GLY B 1 151 ? 5.031 -14.789 -15.289 1 94.94 151 GLY B N 1
ATOM 2371 C CA . GLY B 1 151 ? 5.922 -15.914 -15.047 1 94.94 151 GLY B CA 1
ATOM 2372 C C . GLY B 1 151 ? 5.215 -17.125 -14.461 1 94.94 151 GLY B C 1
ATOM 2373 O O . GLY B 1 151 ? 5.652 -18.25 -14.648 1 94.94 151 GLY B O 1
ATOM 2374 N N . ILE B 1 152 ? 4.113 -16.875 -13.828 1 93.5 152 ILE B N 1
ATOM 2375 C CA . ILE B 1 152 ? 3.408 -17.953 -13.133 1 93.5 152 ILE B CA 1
ATOM 2376 C C . ILE B 1 152 ? 2.195 -18.391 -13.953 1 93.5 152 ILE B C 1
ATOM 2378 O O . ILE B 1 152 ? 1.904 -19.578 -14.055 1 93.5 152 ILE B O 1
ATOM 2382 N N . PHE B 1 153 ? 1.513 -17.469 -14.648 1 92.56 153 PHE B N 1
ATOM 2383 C CA . PHE B 1 153 ? 0.215 -17.766 -15.242 1 92.56 153 PHE B CA 1
ATOM 2384 C C . PHE B 1 153 ? 0.268 -17.609 -16.75 1 92.56 153 PHE B C 1
ATOM 2386 O O . PHE B 1 153 ? -0.756 -17.719 -17.438 1 92.56 153 PHE B O 1
ATOM 2393 N N . GLY B 1 154 ? 1.423 -17.219 -17.25 1 88.38 154 GLY B N 1
ATOM 2394 C CA . GLY B 1 154 ? 1.533 -16.969 -18.672 1 88.38 154 GLY B CA 1
ATOM 2395 C C . GLY B 1 154 ? 1.776 -18.234 -19.484 1 88.38 154 GLY B C 1
ATOM 2396 O O . GLY B 1 154 ? 2.068 -19.297 -18.906 1 88.38 154 GLY B O 1
#

Sequence (308 aa):
MSALTVLQFFHITAVVSWIGGIFLLDIFIVPVLRRNIASEAERSKLLYQIFRPFFAWVWVAGAVLVITGYWMVYVYGGFTALPTAMRIMVTLGTLMVMLALLVFFVPFLRMGRAIAAGDWPMAARAAGQIRLVSGINLALAIPTILAGVWGIFGMSALTVLQFFHITAVVSWIGGIFLLDIFIVPVLRRNIASEAERSKLLYQIFRPFFAWVWVAGAVLVITGYWMVYVYGGFTALPTAMRIMVTLGTLMVMLALLVFFVPFLRMGRAIAAGDWPMAARAAGQIRLVSGINLALAIPTILAGVWGIFG

Nearest PDB structures (foldseek):
  7xge-assembly3_E  TM=4.103E-01  e=7.421E-01  synthetic construct
  2xra-assembly1_A  TM=5.621E-01  e=4.218E+00  synthetic construct
  8uao-assembly1_B  TM=4.880E-01  e=4.659E+00  synthetic construct
  8w6f-assembly1_A  TM=5.159E-01  e=8.043E+00  artificial sequences
  7xge-assembly3_E  TM=4.101E-01  e=7.418E-01  synthetic construct